Protein AF-A0A0F6QYW2-F1 (afdb_monomer_lite)

Organism: NCBI:txid161896

InterPro domains:
  IPR019660 Putative sensory transduction regulator YbjN [PF10722] (69-142)
  IPR019660 Putative sensory transduction regulator YbjN [PF10722] (167-283)

Secondary structure (DSSP, 8-state):
------TTS--HHHHHHHHHHHHHHHTT---EEEETTEEEEEETTTEEEEEEE-SS-TTEEEEEEEESS-B-GGGHHHHHHHHHHHHHH-SSSEEEEE--SSS-BEEEEEEEEE--TT--HHHHHHHHHHHHHHHHHHHHHHHHHSTTT------------------HHHHHHHGGGGT----EE-TTS-EEEEETTEEEEEEEETTTEEEEEEEEEEEE-GGGHHHHHHHHHHHHHH-SS-EEEEEE-SSSEEEEEEEEEE-TT---HHHHHHHHHHHHHHHHHHHHHHHHHHHSS-SPPP-

Radius of gyration: 20.04 Å; chains: 1; bounding box: 50×50×66 Å

Structure (mmCIF, N/CA/C/O backbone):
data_AF-A0A0F6QYW2-F1
#
_entry.id   AF-A0A0F6QYW2-F1
#
loop_
_atom_site.group_PDB
_atom_site.id
_atom_site.type_symbol
_atom_site.label_atom_id
_atom_site.label_alt_id
_atom_site.label_comp_id
_atom_site.label_asym_id
_atom_site.label_entity_id
_atom_site.label_seq_id
_atom_site.pdbx_PDB_ins_code
_atom_site.Cartn_x
_atom_site.Cartn_y
_atom_site.Cartn_z
_atom_site.occupancy
_atom_site.B_iso_or_equiv
_atom_site.auth_seq_id
_atom_site.auth_comp_id
_atom_site.auth_asym_id
_atom_site.auth_atom_id
_atom_site.pdbx_PDB_model_num
ATOM 1 N N . MET A 1 1 ? -14.284 -23.775 -41.963 1.00 39.09 1 MET A N 1
ATOM 2 C CA . MET A 1 1 ? -13.062 -22.992 -42.217 1.00 39.09 1 MET A CA 1
ATOM 3 C C . MET A 1 1 ? -12.416 -22.779 -40.874 1.00 39.09 1 MET A C 1
ATOM 5 O O . MET A 1 1 ? -13.009 -22.162 -40.004 1.00 39.09 1 MET A O 1
ATOM 9 N N . THR A 1 2 ? -11.322 -23.492 -40.694 1.00 34.28 2 THR A N 1
ATOM 10 C CA . THR A 1 2 ? -10.496 -23.586 -39.500 1.00 34.28 2 THR A CA 1
ATOM 11 C C . THR A 1 2 ? -9.675 -22.318 -39.308 1.00 34.28 2 THR A C 1
ATOM 13 O O . THR A 1 2 ? -9.073 -21.849 -40.266 1.00 34.28 2 THR A O 1
ATOM 16 N N . ASP A 1 3 ? -9.667 -21.861 -38.059 1.00 38.09 3 ASP A N 1
ATOM 17 C CA . ASP A 1 3 ? -8.490 -21.453 -37.290 1.00 38.09 3 ASP A CA 1
ATOM 18 C C . ASP A 1 3 ? -7.659 -20.243 -37.758 1.00 38.09 3 ASP A C 1
ATOM 20 O O . ASP A 1 3 ? -6.999 -20.261 -38.794 1.00 38.09 3 ASP A O 1
ATOM 24 N N . SER A 1 4 ? -7.632 -19.221 -36.901 1.00 34.31 4 SER A N 1
ATOM 25 C CA . SER A 1 4 ? -6.457 -18.369 -36.718 1.00 34.31 4 SER A CA 1
ATOM 26 C C . SER A 1 4 ? -6.424 -17.841 -35.278 1.00 34.31 4 SER A C 1
ATOM 28 O O . SER A 1 4 ? -6.467 -16.633 -35.042 1.00 34.31 4 SER A O 1
ATOM 30 N N . SER A 1 5 ? -6.389 -18.741 -34.292 1.00 46.03 5 SER A N 1
ATOM 31 C CA . SER A 1 5 ? -5.690 -18.413 -33.047 1.00 46.03 5 SER A CA 1
ATOM 32 C C . SER A 1 5 ? -4.196 -18.523 -33.331 1.00 46.03 5 SER A C 1
ATOM 34 O O . SER A 1 5 ? -3.695 -19.620 -33.560 1.00 46.03 5 SER A O 1
ATOM 36 N N . ASP A 1 6 ? -3.507 -17.386 -33.395 1.00 41.38 6 ASP A N 1
ATOM 37 C CA . ASP A 1 6 ? -2.049 -17.340 -33.477 1.00 41.38 6 ASP A CA 1
ATOM 38 C C . ASP A 1 6 ? -1.464 -17.860 -32.148 1.00 41.38 6 ASP A C 1
ATOM 40 O O . ASP A 1 6 ? -1.683 -17.232 -31.109 1.00 41.38 6 ASP A O 1
ATOM 44 N N . PRO A 1 7 ? -0.749 -19.001 -32.135 1.00 36.88 7 PRO A N 1
ATOM 45 C CA . PRO A 1 7 ? -0.182 -19.578 -30.918 1.00 36.88 7 PRO A CA 1
ATOM 46 C C . PRO A 1 7 ? 1.054 -18.815 -30.405 1.00 36.88 7 PRO A C 1
ATOM 48 O O . PRO A 1 7 ? 1.665 -19.248 -29.430 1.00 36.88 7 PRO A O 1
ATOM 51 N N . PHE A 1 8 ? 1.427 -17.697 -31.043 1.00 39.78 8 PHE A N 1
ATOM 52 C CA . PHE A 1 8 ? 2.550 -16.839 -30.658 1.00 39.78 8 PHE A CA 1
ATOM 53 C C . PHE A 1 8 ? 2.157 -15.396 -30.329 1.00 39.78 8 PHE A C 1
ATOM 55 O O . PHE A 1 8 ? 3.044 -14.551 -30.199 1.00 39.78 8 PHE A O 1
ATOM 62 N N . ALA A 1 9 ? 0.867 -15.093 -30.138 1.00 36.28 9 ALA A N 1
ATOM 63 C CA . ALA A 1 9 ? 0.514 -13.854 -29.453 1.00 36.28 9 ALA A CA 1
ATOM 64 C C . ALA A 1 9 ? 1.173 -13.902 -28.059 1.00 36.28 9 ALA A C 1
ATOM 66 O O . ALA A 1 9 ? 0.843 -14.805 -27.285 1.00 36.28 9 ALA A O 1
ATOM 67 N N . PRO A 1 10 ? 2.145 -13.021 -27.740 1.00 36.12 10 PRO A N 1
ATOM 68 C CA . PRO A 1 10 ? 2.788 -13.062 -26.440 1.00 36.12 10 PRO A CA 1
ATOM 69 C C . PRO A 1 10 ? 1.697 -12.884 -25.394 1.00 36.12 10 PRO A C 1
ATOM 71 O O . PRO A 1 10 ? 0.913 -11.933 -25.476 1.00 36.12 10 PRO A O 1
ATOM 74 N N . GLU A 1 11 ? 1.621 -13.813 -24.440 1.00 39.78 11 GLU A N 1
ATOM 75 C CA . GLU A 1 11 ? 0.727 -13.638 -23.307 1.00 39.78 11 GLU A CA 1
ATOM 76 C C . GLU A 1 11 ? 0.979 -12.243 -22.712 1.00 39.78 11 GLU A C 1
ATOM 78 O O . GLU A 1 11 ? 2.145 -11.849 -22.559 1.00 39.78 11 GLU A O 1
ATOM 83 N N . PRO A 1 12 ? -0.074 -11.471 -22.389 1.00 48.03 12 PRO A N 1
ATOM 84 C CA . PRO A 1 12 ? 0.066 -10.102 -21.887 1.00 48.03 12 PRO A CA 1
ATOM 85 C C . PRO A 1 12 ? 0.995 -10.008 -20.660 1.00 48.03 12 PRO A C 1
ATOM 87 O O . PRO A 1 12 ? 1.599 -8.963 -20.417 1.00 48.03 12 PRO A O 1
ATOM 90 N N . SER A 1 13 ? 1.188 -11.126 -19.955 1.00 51.59 13 SER A N 1
ATOM 91 C CA . SER A 1 13 ? 2.101 -11.313 -18.831 1.00 51.59 13 SER A CA 1
ATOM 92 C C . SER A 1 13 ? 3.598 -11.231 -19.189 1.00 51.59 13 SER A C 1
ATOM 94 O O . SER A 1 13 ? 4.381 -10.618 -18.461 1.00 51.59 13 SER A O 1
ATOM 96 N N . SER A 1 14 ? 4.023 -11.784 -20.332 1.00 58.00 14 SER A N 1
ATOM 97 C CA . SER A 1 14 ? 5.439 -11.826 -20.741 1.00 58.00 14 SER A CA 1
ATOM 98 C C . SER A 1 14 ? 5.981 -10.455 -21.161 1.00 58.00 14 SER A C 1
ATOM 100 O O . SER A 1 14 ? 7.195 -10.230 -21.125 1.00 58.00 14 SER A O 1
ATOM 102 N N . ASN A 1 15 ? 5.106 -9.539 -21.580 1.00 81.50 15 ASN A N 1
ATOM 103 C CA . ASN A 1 15 ? 5.513 -8.233 -22.091 1.00 81.50 15 ASN A CA 1
ATOM 104 C C . ASN A 1 15 ? 5.844 -7.254 -20.948 1.00 81.50 15 ASN A C 1
ATOM 106 O O . ASN A 1 15 ? 6.872 -6.584 -20.990 1.00 81.50 15 ASN A O 1
ATOM 110 N N . VAL A 1 16 ? 5.039 -7.228 -19.880 1.00 88.00 16 VAL A N 1
ATOM 111 C CA . VAL A 1 16 ? 5.206 -6.266 -18.772 1.00 88.00 16 VAL A CA 1
ATOM 112 C C . VAL A 1 16 ? 6.559 -6.420 -18.077 1.00 88.00 16 VAL A C 1
ATOM 114 O O . VAL A 1 16 ? 7.299 -5.448 -17.965 1.00 88.00 16 VAL A O 1
ATOM 117 N N . LEU A 1 17 ? 6.934 -7.636 -17.674 1.00 88.06 17 LEU A N 1
ATOM 118 C CA . LEU A 1 17 ? 8.215 -7.865 -16.992 1.00 88.06 17 LEU A CA 1
ATOM 119 C C . LEU A 1 17 ? 9.421 -7.636 -17.909 1.00 88.06 17 LEU A C 1
ATOM 121 O O . LEU A 1 17 ? 10.468 -7.182 -17.455 1.00 88.06 17 LEU A O 1
ATOM 125 N N . THR A 1 18 ? 9.276 -7.900 -19.209 1.00 90.06 18 THR A N 1
ATOM 126 C CA . THR A 1 18 ? 10.313 -7.570 -20.196 1.00 90.06 18 THR A CA 1
ATOM 127 C C . THR A 1 18 ? 10.509 -6.057 -20.284 1.00 90.06 18 THR A C 1
ATOM 129 O O . THR A 1 18 ? 11.640 -5.582 -20.214 1.00 90.06 18 THR A O 1
ATOM 132 N N . ARG A 1 19 ? 9.417 -5.288 -20.349 1.00 91.50 19 ARG A N 1
ATOM 133 C CA . ARG A 1 19 ? 9.452 -3.817 -20.322 1.00 91.50 19 ARG A CA 1
ATOM 134 C C . ARG A 1 19 ? 10.026 -3.281 -19.009 1.00 91.50 19 ARG A C 1
ATOM 136 O O . ARG A 1 19 ? 10.788 -2.324 -19.035 1.00 91.50 19 ARG A O 1
ATOM 143 N N . MET A 1 20 ? 9.747 -3.930 -17.876 1.00 91.06 20 MET A N 1
ATOM 144 C CA . MET A 1 20 ? 10.358 -3.570 -16.591 1.00 91.06 20 MET A CA 1
ATOM 145 C C . MET A 1 20 ? 11.868 -3.789 -16.562 1.00 91.06 20 MET A C 1
ATOM 147 O O . MET A 1 20 ? 12.574 -2.951 -16.016 1.00 91.06 20 MET A O 1
ATOM 151 N N . ARG A 1 21 ? 12.379 -4.876 -17.154 1.00 92.50 21 ARG A N 1
ATOM 152 C CA . ARG A 1 21 ? 13.832 -5.093 -17.279 1.00 92.50 21 ARG A CA 1
ATOM 153 C C . ARG A 1 21 ? 14.480 -3.995 -18.114 1.00 92.50 21 ARG A C 1
ATOM 155 O O . ARG A 1 21 ? 15.478 -3.433 -17.690 1.00 92.50 21 ARG A O 1
ATOM 162 N N . LEU A 1 22 ? 13.856 -3.623 -19.234 1.00 92.12 22 LEU A N 1
ATOM 163 C CA . LEU A 1 22 ? 14.320 -2.505 -20.061 1.00 92.12 22 LEU A CA 1
ATOM 164 C C . LEU A 1 22 ? 14.312 -1.175 -19.291 1.00 92.12 22 LEU A C 1
ATOM 166 O O . LEU A 1 22 ? 15.255 -0.396 -19.410 1.00 92.12 22 LEU A O 1
ATOM 170 N N . ALA A 1 23 ? 13.282 -0.924 -18.477 1.00 91.81 23 ALA A N 1
ATOM 171 C CA . ALA A 1 23 ? 13.233 0.248 -17.607 1.00 91.81 23 ALA A CA 1
ATOM 172 C C . ALA A 1 23 ? 14.331 0.205 -16.528 1.00 91.81 23 ALA A C 1
ATOM 174 O O . ALA A 1 23 ? 14.994 1.212 -16.294 1.00 91.81 23 ALA A O 1
ATOM 175 N N . ALA A 1 24 ? 14.573 -0.955 -15.912 1.00 91.94 24 ALA A N 1
ATOM 176 C CA . ALA A 1 24 ? 15.645 -1.135 -14.937 1.00 91.94 24 ALA A CA 1
ATOM 177 C C . ALA A 1 24 ? 17.026 -0.887 -15.566 1.00 91.94 24 ALA A C 1
ATOM 179 O O . ALA A 1 24 ? 17.811 -0.121 -15.014 1.00 91.94 24 ALA A O 1
ATOM 180 N N . ASP A 1 25 ? 17.287 -1.443 -16.755 1.00 91.75 25 ASP A N 1
ATOM 181 C CA . ASP A 1 25 ? 18.522 -1.217 -17.516 1.00 91.75 25 ASP A CA 1
ATOM 182 C C . ASP A 1 25 ? 18.712 0.273 -17.845 1.00 91.75 25 ASP A C 1
ATOM 184 O O . ASP A 1 25 ? 19.799 0.826 -17.661 1.00 91.75 25 ASP A O 1
ATOM 188 N N . HIS A 1 26 ? 17.645 0.941 -18.298 1.00 89.38 26 HIS A N 1
ATOM 189 C CA . HIS A 1 26 ? 17.655 2.369 -18.616 1.00 89.38 26 HIS A CA 1
ATOM 190 C C . HIS A 1 26 ? 18.021 3.230 -17.398 1.00 89.38 26 HIS A C 1
ATOM 192 O O . HIS A 1 26 ? 18.852 4.133 -17.506 1.00 89.38 26 HIS A O 1
ATOM 198 N N . HIS A 1 27 ? 17.455 2.909 -16.232 1.00 87.88 27 HIS A N 1
ATOM 199 C CA . HIS A 1 27 ? 17.693 3.624 -14.973 1.00 87.88 27 HIS A CA 1
ATOM 200 C C . HIS A 1 27 ? 18.881 3.098 -14.167 1.00 87.88 27 HIS A C 1
ATOM 202 O O . HIS A 1 27 ? 19.141 3.587 -13.072 1.00 87.88 27 HIS A O 1
ATOM 208 N N . ARG A 1 28 ? 19.631 2.129 -14.710 1.00 89.69 28 ARG A N 1
ATOM 209 C CA . ARG A 1 28 ? 20.778 1.484 -14.048 1.00 89.69 28 ARG A CA 1
ATOM 210 C C . ARG A 1 28 ? 20.424 0.886 -12.681 1.00 89.69 28 ARG A C 1
ATOM 212 O O . ARG A 1 28 ? 21.250 0.881 -11.772 1.00 89.69 28 ARG A O 1
ATOM 219 N N . ILE A 1 29 ? 19.202 0.382 -12.546 1.00 90.62 29 ILE A N 1
ATOM 220 C CA . ILE A 1 29 ? 18.755 -0.353 -11.366 1.00 90.62 29 ILE A CA 1
ATOM 221 C C . ILE A 1 29 ? 19.275 -1.782 -11.492 1.00 90.62 29 ILE A C 1
ATOM 223 O O . ILE A 1 29 ? 18.981 -2.472 -12.469 1.00 90.62 29 ILE A O 1
ATOM 227 N N . GLU A 1 30 ? 20.050 -2.232 -10.506 1.00 90.75 30 GLU A N 1
ATOM 228 C CA . GLU A 1 30 ? 20.505 -3.619 -10.457 1.00 90.75 30 GLU A CA 1
ATOM 229 C C . GLU A 1 30 ? 19.317 -4.566 -10.268 1.00 90.75 30 GLU A C 1
ATOM 231 O O . GLU A 1 30 ? 18.428 -4.329 -9.449 1.00 90.75 30 GLU A O 1
ATOM 236 N N . TYR A 1 31 ? 19.313 -5.669 -11.013 1.00 93.44 31 TYR A N 1
ATOM 237 C CA . TYR A 1 31 ? 18.318 -6.718 -10.852 1.00 93.44 31 TYR A CA 1
ATOM 238 C C . TYR A 1 31 ? 18.896 -8.103 -11.125 1.00 93.44 31 TYR A C 1
ATOM 240 O O . TYR A 1 31 ? 19.908 -8.273 -11.806 1.00 93.44 31 TYR A O 1
ATOM 248 N N . ILE A 1 32 ? 18.198 -9.111 -10.613 1.00 93.06 32 ILE A N 1
ATOM 249 C CA . ILE A 1 32 ? 18.453 -10.526 -10.857 1.00 93.06 32 ILE A CA 1
ATOM 250 C C . ILE A 1 32 ? 17.176 -11.128 -11.451 1.00 93.06 32 ILE A C 1
ATOM 252 O O . ILE A 1 32 ? 16.077 -10.898 -10.943 1.00 93.06 32 ILE A O 1
ATOM 256 N N . ASP A 1 33 ? 17.303 -11.907 -12.528 1.00 89.38 33 ASP A N 1
ATOM 257 C CA . ASP A 1 33 ? 16.188 -12.724 -13.014 1.00 89.38 33 ASP A CA 1
ATOM 258 C C . ASP A 1 33 ? 15.972 -13.888 -12.038 1.00 89.38 33 ASP A C 1
ATOM 260 O O . ASP A 1 33 ? 16.812 -14.784 -11.929 1.00 89.38 33 ASP A O 1
ATOM 264 N N . GLY A 1 34 ? 14.863 -13.849 -11.296 1.00 83.00 34 GLY A N 1
ATOM 265 C CA . GLY A 1 34 ? 14.515 -14.875 -10.312 1.00 83.00 34 GLY A CA 1
ATOM 266 C C . GLY A 1 34 ? 13.998 -16.171 -10.943 1.00 83.00 34 GLY A C 1
ATOM 267 O O . GLY A 1 34 ? 13.793 -17.157 -10.234 1.00 83.00 34 GLY A O 1
ATOM 268 N N . GLY A 1 35 ? 13.780 -16.190 -12.264 1.00 80.81 35 GLY A N 1
ATOM 269 C CA . GLY A 1 35 ? 13.022 -17.241 -12.934 1.00 80.81 35 GLY A CA 1
ATOM 270 C C . GLY A 1 35 ? 11.520 -17.143 -12.640 1.00 80.81 35 GLY A C 1
ATOM 271 O O . GLY A 1 35 ? 11.071 -16.313 -11.855 1.00 80.81 35 GLY A O 1
ATOM 272 N N . ASN A 1 36 ? 10.713 -17.978 -13.306 1.00 80.00 36 ASN A N 1
ATOM 273 C CA . ASN A 1 36 ? 9.254 -18.068 -13.107 1.00 80.00 36 ASN A CA 1
ATOM 274 C C . ASN A 1 36 ? 8.482 -16.736 -13.231 1.00 80.00 36 ASN A C 1
ATOM 276 O O . ASN A 1 36 ? 7.442 -16.567 -12.601 1.00 80.00 36 ASN A O 1
ATOM 280 N N . GLY A 1 37 ? 8.970 -15.791 -14.041 1.00 84.50 37 GLY A N 1
ATOM 281 C CA . GLY A 1 37 ? 8.305 -14.495 -14.211 1.00 84.50 37 GLY A CA 1
ATOM 282 C C . GLY A 1 37 ? 8.465 -13.569 -13.002 1.00 84.50 37 GLY A C 1
ATOM 283 O O . GLY A 1 37 ? 7.532 -12.857 -12.645 1.00 84.50 37 GLY A O 1
ATOM 284 N N . GLN A 1 38 ? 9.641 -13.570 -12.373 1.00 90.56 38 GLN A N 1
ATOM 285 C CA . GLN A 1 38 ? 9.973 -12.670 -11.273 1.00 90.56 38 GLN A CA 1
ATOM 286 C C . GLN A 1 38 ? 11.274 -11.907 -11.539 1.00 90.56 38 GLN A C 1
ATOM 288 O O . GLN A 1 38 ? 12.249 -12.451 -12.058 1.00 90.56 38 GLN A O 1
ATOM 293 N N . LEU A 1 39 ? 11.288 -10.641 -11.134 1.00 93.75 39 LEU A N 1
ATOM 294 C CA . LEU A 1 39 ? 12.464 -9.782 -11.093 1.00 93.75 39 LEU A CA 1
ATOM 295 C C . LEU A 1 39 ? 12.829 -9.509 -9.630 1.00 93.75 39 LEU A C 1
ATOM 297 O O . LEU A 1 39 ? 11.969 -9.097 -8.855 1.00 93.75 39 LEU A O 1
ATOM 301 N N . ILE A 1 40 ? 14.080 -9.738 -9.243 1.00 94.31 40 ILE A N 1
ATOM 302 C CA . ILE A 1 40 ? 14.570 -9.470 -7.885 1.00 94.31 40 ILE A CA 1
ATOM 303 C C . ILE A 1 40 ? 15.429 -8.207 -7.925 1.00 94.31 40 ILE A C 1
ATOM 305 O O . ILE A 1 40 ? 16.391 -8.137 -8.683 1.00 94.31 40 ILE A O 1
ATOM 309 N N . LEU A 1 41 ? 15.077 -7.229 -7.098 1.00 94.94 41 LEU A N 1
ATOM 310 C CA . LEU A 1 41 ? 15.694 -5.912 -6.972 1.00 94.94 41 LEU A CA 1
ATOM 311 C C . LEU A 1 41 ? 16.388 -5.868 -5.599 1.00 94.94 41 LEU A C 1
ATOM 313 O O . LEU A 1 41 ? 15.711 -5.748 -4.573 1.00 94.94 41 LEU A O 1
ATOM 317 N N . PRO A 1 42 ? 17.709 -6.092 -5.529 1.00 92.38 42 PRO A N 1
ATOM 318 C CA . PRO A 1 42 ? 18.421 -6.150 -4.261 1.00 92.38 42 PRO A CA 1
ATOM 319 C C . PRO A 1 42 ? 18.554 -4.757 -3.631 1.00 92.38 42 PRO A C 1
ATOM 321 O O . PRO A 1 42 ? 18.982 -3.812 -4.281 1.00 92.38 42 PRO A O 1
ATOM 324 N N . HIS A 1 43 ? 18.285 -4.672 -2.328 1.00 90.94 43 HIS A N 1
ATOM 325 C CA . HIS A 1 43 ? 18.495 -3.482 -1.497 1.00 90.94 43 HIS A CA 1
ATOM 326 C C . HIS A 1 43 ? 19.627 -3.764 -0.505 1.00 90.94 43 HIS A C 1
ATOM 328 O O . HIS A 1 43 ? 19.423 -3.799 0.709 1.00 90.94 43 HIS A O 1
ATOM 334 N N . PHE A 1 44 ? 20.816 -4.120 -1.004 1.00 80.69 44 PHE A N 1
ATOM 335 C CA . PHE A 1 44 ? 21.898 -4.593 -0.137 1.00 80.69 44 PHE A CA 1
ATOM 336 C C . PHE A 1 44 ? 22.400 -3.482 0.804 1.00 80.69 44 PHE A C 1
ATOM 338 O O . PHE A 1 44 ? 22.679 -2.378 0.337 1.00 80.69 44 PHE A O 1
ATOM 345 N N . PRO A 1 45 ? 22.599 -3.775 2.107 1.00 84.44 45 PRO A N 1
ATOM 346 C CA . PRO A 1 45 ? 22.425 -5.056 2.804 1.00 84.44 45 PRO A CA 1
ATOM 347 C C . PRO A 1 45 ? 21.034 -5.261 3.429 1.00 84.44 45 PRO A C 1
ATOM 349 O O . PRO A 1 45 ? 20.788 -6.329 3.987 1.00 84.44 45 PRO A O 1
ATOM 352 N N . ALA A 1 46 ? 20.154 -4.264 3.352 1.00 89.06 46 ALA A N 1
ATOM 353 C CA . ALA A 1 46 ? 18.913 -4.166 4.111 1.00 89.06 46 ALA A CA 1
ATOM 354 C C . ALA A 1 46 ? 17.824 -5.169 3.700 1.00 89.06 46 ALA A C 1
ATOM 356 O O . ALA A 1 46 ? 17.042 -5.597 4.546 1.00 89.06 46 ALA A O 1
ATOM 357 N N . GLY A 1 47 ? 17.759 -5.568 2.428 1.00 92.06 47 GLY A N 1
ATOM 358 C CA . GLY A 1 47 ? 16.664 -6.409 1.949 1.00 92.06 47 GLY A CA 1
ATOM 359 C C . GLY A 1 47 ? 16.674 -6.685 0.452 1.00 92.06 47 GLY A C 1
ATOM 360 O O . GLY A 1 47 ? 17.697 -6.567 -0.226 1.00 92.06 47 GLY A O 1
ATOM 361 N N . GLU A 1 48 ? 15.510 -7.066 -0.059 1.00 94.25 48 GLU A N 1
ATOM 362 C CA . GLU A 1 48 ? 15.229 -7.202 -1.487 1.00 94.25 48 GLU A CA 1
ATOM 363 C C . GLU A 1 48 ? 13.752 -6.920 -1.782 1.00 94.25 48 GLU A C 1
ATOM 365 O O . GLU A 1 48 ? 12.884 -7.177 -0.948 1.00 94.25 48 GLU A O 1
ATOM 370 N N . THR A 1 49 ? 13.472 -6.425 -2.985 1.00 96.62 49 THR A N 1
ATOM 371 C CA . THR A 1 49 ? 12.121 -6.281 -3.526 1.00 96.62 49 THR A CA 1
ATOM 372 C C . THR A 1 49 ? 11.942 -7.237 -4.688 1.00 96.62 49 THR A C 1
ATOM 374 O O . THR A 1 49 ? 12.771 -7.325 -5.588 1.00 96.62 49 THR A O 1
ATOM 377 N N . ARG A 1 50 ? 10.834 -7.966 -4.690 1.00 95.38 50 ARG A N 1
ATOM 378 C CA . ARG A 1 50 ? 10.478 -8.907 -5.747 1.00 95.38 50 ARG A CA 1
ATOM 379 C C . ARG A 1 50 ? 9.335 -8.334 -6.563 1.00 95.38 50 ARG A C 1
ATOM 381 O O . ARG A 1 50 ? 8.249 -8.147 -6.023 1.00 95.38 50 ARG A O 1
ATOM 388 N N . ALA A 1 51 ? 9.567 -8.093 -7.847 1.00 95.19 51 ALA A N 1
ATOM 389 C CA . ALA A 1 51 ? 8.541 -7.662 -8.783 1.00 95.19 51 ALA A CA 1
ATOM 390 C C . ALA A 1 51 ? 8.010 -8.844 -9.603 1.00 95.19 51 ALA A C 1
ATOM 392 O O . ALA A 1 51 ? 8.785 -9.590 -10.205 1.00 95.19 51 ALA A O 1
ATOM 393 N N . PHE A 1 52 ? 6.694 -9.032 -9.616 1.00 93.06 52 PHE A N 1
ATOM 394 C CA . PHE A 1 52 ? 6.026 -10.116 -10.337 1.00 93.06 52 PHE A CA 1
ATOM 395 C C . PHE A 1 52 ? 4.564 -9.759 -10.609 1.00 93.06 52 PHE A C 1
ATOM 397 O O . PHE A 1 52 ? 3.975 -8.921 -9.927 1.00 93.06 52 PHE A O 1
ATOM 404 N N . LEU A 1 53 ? 3.969 -10.400 -11.612 1.00 91.56 53 LEU A N 1
ATOM 405 C CA . LEU A 1 53 ? 2.529 -10.296 -11.826 1.00 91.56 53 LEU A CA 1
ATOM 406 C C . LEU A 1 53 ? 1.799 -11.093 -10.761 1.00 91.56 53 LEU A C 1
ATOM 408 O O . LEU A 1 53 ? 2.175 -12.222 -10.452 1.00 91.56 53 LEU A O 1
ATOM 412 N N . ASP A 1 54 ? 0.755 -10.492 -10.220 1.00 87.62 54 ASP A N 1
ATOM 413 C CA . ASP A 1 54 ? -0.119 -11.119 -9.251 1.00 87.62 54 ASP A CA 1
ATOM 414 C C . ASP A 1 54 ? -0.678 -12.451 -9.805 1.00 87.62 54 ASP A C 1
ATOM 416 O O . ASP A 1 54 ? -1.348 -12.450 -10.844 1.00 87.62 54 ASP A O 1
ATOM 420 N N . PRO A 1 55 ? -0.397 -13.591 -9.139 1.00 84.00 55 PRO A N 1
ATOM 421 C CA . PRO A 1 55 ? -0.831 -14.906 -9.606 1.00 84.00 55 PRO A CA 1
ATOM 422 C C . PRO A 1 55 ? -2.350 -15.095 -9.606 1.00 84.00 55 PRO A C 1
ATOM 424 O O . PRO A 1 55 ? -2.866 -15.894 -10.384 1.00 84.00 55 PRO A O 1
ATOM 427 N N . GLU A 1 56 ? -3.059 -14.396 -8.719 1.00 84.88 56 GLU A N 1
ATOM 428 C CA . GLU A 1 56 ? -4.513 -14.495 -8.576 1.00 84.88 56 GLU A CA 1
ATOM 429 C C . GLU A 1 56 ? -5.226 -13.496 -9.488 1.00 84.88 56 GLU A C 1
ATOM 431 O O . GLU A 1 56 ? -6.344 -13.749 -9.942 1.00 84.88 56 GLU A O 1
ATOM 436 N N . ASN A 1 57 ? -4.569 -12.375 -9.797 1.00 82.75 57 ASN A N 1
ATOM 437 C CA . ASN A 1 57 ? -5.103 -11.359 -10.689 1.00 82.75 57 ASN A CA 1
ATOM 438 C C . ASN A 1 57 ? -4.014 -10.729 -11.579 1.00 82.75 57 ASN A C 1
ATOM 440 O O . ASN A 1 57 ? -3.452 -9.696 -11.219 1.00 82.75 57 ASN A O 1
ATOM 444 N N . PRO A 1 58 ? -3.774 -11.248 -12.797 1.00 81.56 58 PRO A N 1
ATOM 445 C CA . PRO A 1 58 ? -2.663 -10.821 -13.654 1.00 81.56 58 PRO A CA 1
ATOM 446 C C . PRO A 1 58 ? -2.773 -9.376 -14.175 1.00 81.56 58 PRO A C 1
ATOM 448 O O . PRO A 1 58 ? -1.897 -8.923 -14.908 1.00 81.56 58 PRO A O 1
ATOM 451 N N . HIS A 1 59 ? -3.827 -8.640 -13.807 1.00 84.12 59 HIS A N 1
ATOM 452 C CA . HIS A 1 59 ? -3.953 -7.201 -14.034 1.00 84.12 59 HIS A CA 1
ATOM 453 C C . HIS A 1 59 ? -3.246 -6.353 -12.972 1.00 84.12 59 HIS A C 1
ATOM 455 O O . HIS A 1 59 ? -3.336 -5.131 -13.025 1.00 84.12 59 HIS A O 1
ATOM 461 N N . PHE A 1 60 ? -2.540 -6.962 -12.024 1.00 88.19 60 PHE A N 1
ATOM 462 C CA . PHE A 1 60 ? -1.750 -6.245 -11.033 1.00 88.19 60 PHE A CA 1
ATOM 463 C C . PHE A 1 60 ? -0.282 -6.653 -11.098 1.00 88.19 60 PHE A C 1
ATOM 465 O O . PHE A 1 60 ? 0.067 -7.833 -11.118 1.00 88.19 60 PHE A O 1
ATOM 472 N N . LEU A 1 61 ? 0.591 -5.650 -11.097 1.00 91.69 61 LEU A N 1
ATOM 473 C CA . LEU A 1 61 ? 2.014 -5.821 -10.853 1.00 91.69 61 LEU A CA 1
ATOM 474 C C . LEU A 1 61 ? 2.272 -5.617 -9.359 1.00 91.69 61 LEU A C 1
ATOM 476 O O . LEU A 1 61 ? 1.904 -4.585 -8.800 1.00 91.69 61 LEU A O 1
ATOM 480 N N . ARG A 1 62 ? 2.906 -6.594 -8.713 1.00 93.00 62 ARG A N 1
ATOM 481 C CA . ARG A 1 62 ? 3.250 -6.548 -7.291 1.00 93.00 62 ARG A CA 1
ATOM 482 C C . ARG A 1 62 ? 4.743 -6.342 -7.119 1.00 93.00 62 ARG A C 1
ATOM 484 O O . ARG A 1 62 ? 5.534 -7.040 -7.748 1.00 93.00 62 ARG A O 1
ATOM 491 N N . PHE A 1 63 ? 5.102 -5.445 -6.212 1.00 95.44 63 PHE A N 1
ATOM 492 C CA . PHE A 1 63 ? 6.431 -5.320 -5.632 1.00 95.44 63 PHE A CA 1
ATOM 493 C C . PHE A 1 63 ? 6.342 -5.747 -4.172 1.00 95.44 63 PHE A C 1
ATOM 495 O O . PHE A 1 63 ? 5.591 -5.161 -3.394 1.00 95.44 63 PHE A O 1
ATOM 502 N N . TYR A 1 64 ? 7.074 -6.795 -3.816 1.00 95.19 64 TYR A N 1
ATOM 503 C CA . TYR A 1 64 ? 7.076 -7.362 -2.476 1.00 95.19 64 TYR A CA 1
ATOM 504 C C . TYR A 1 64 ? 8.463 -7.236 -1.8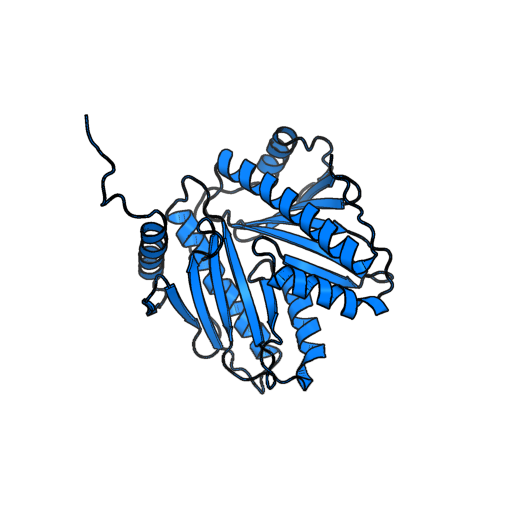56 1.00 95.19 64 TYR A C 1
ATOM 506 O O . TYR A 1 64 ? 9.400 -7.917 -2.276 1.00 95.19 64 TYR A O 1
ATOM 514 N N . THR A 1 65 ? 8.586 -6.337 -0.890 1.00 96.56 65 THR A N 1
ATOM 515 C CA . THR A 1 65 ? 9.818 -5.975 -0.195 1.00 96.56 65 THR A CA 1
ATOM 516 C C . THR A 1 65 ? 9.940 -6.757 1.102 1.00 96.56 65 THR A C 1
ATOM 518 O O . THR A 1 65 ? 9.024 -6.758 1.925 1.00 96.56 65 THR A O 1
ATOM 521 N N . ILE A 1 66 ? 11.090 -7.397 1.297 1.00 93.56 66 ILE A N 1
ATOM 522 C CA . ILE A 1 66 ? 11.410 -8.183 2.490 1.00 93.56 66 ILE A CA 1
ATOM 523 C C . ILE A 1 66 ? 12.747 -7.690 3.046 1.00 93.56 66 ILE A C 1
ATOM 525 O O . ILE A 1 66 ? 13.716 -7.522 2.298 1.00 93.56 66 ILE A O 1
ATOM 529 N N . HIS A 1 67 ? 12.807 -7.468 4.359 1.00 93.69 67 HIS A N 1
ATOM 530 C CA . HIS A 1 67 ? 14.050 -7.124 5.048 1.00 93.69 67 HIS A CA 1
ATOM 531 C C . HIS A 1 67 ? 14.960 -8.347 5.243 1.00 93.69 67 HIS A C 1
ATOM 533 O O . HIS A 1 67 ? 14.531 -9.499 5.199 1.00 93.69 67 HIS A O 1
ATOM 539 N N . ARG A 1 68 ? 16.243 -8.098 5.511 1.00 88.12 68 ARG A N 1
ATOM 540 C CA . ARG A 1 68 ? 17.211 -9.100 5.974 1.00 88.12 68 ARG A CA 1
ATOM 541 C C . ARG A 1 68 ? 17.506 -8.903 7.455 1.00 88.12 68 ARG A C 1
ATOM 543 O O . ARG A 1 68 ? 17.767 -7.789 7.890 1.00 88.12 68 ARG A O 1
ATOM 550 N N . GLY A 1 69 ? 17.515 -10.002 8.199 1.00 86.75 69 GLY A N 1
ATOM 551 C CA . GLY A 1 69 ? 17.648 -10.021 9.657 1.00 86.75 69 GLY A CA 1
ATOM 552 C C . GLY A 1 69 ? 16.420 -10.658 10.303 1.00 86.75 69 GLY A C 1
ATOM 553 O O . GLY A 1 69 ? 15.467 -10.997 9.604 1.00 86.75 69 GLY A O 1
ATOM 554 N N . VAL A 1 70 ? 16.465 -10.851 11.619 1.00 87.31 70 VAL A N 1
ATOM 555 C CA . VAL A 1 70 ? 15.433 -11.580 12.374 1.00 87.31 70 VAL A CA 1
ATOM 556 C C . VAL A 1 70 ? 14.792 -10.635 13.381 1.00 87.31 70 VAL A C 1
ATOM 558 O O . VAL A 1 70 ? 15.505 -9.997 14.154 1.00 87.31 70 VAL A O 1
ATOM 561 N N . LEU A 1 71 ? 13.462 -10.566 13.380 1.00 92.06 71 LEU A N 1
ATOM 562 C CA . LEU A 1 71 ? 12.674 -9.825 14.365 1.00 92.06 71 LEU A CA 1
ATOM 563 C C . LEU A 1 71 ? 11.921 -10.813 15.255 1.00 92.06 71 LEU A C 1
ATOM 565 O O . LEU A 1 71 ? 11.388 -11.818 14.777 1.00 92.06 71 LEU A O 1
ATOM 569 N N . GLY A 1 72 ? 11.900 -10.542 16.558 1.00 89.31 72 GLY A N 1
ATOM 570 C CA . GLY A 1 72 ? 11.316 -11.442 17.546 1.00 89.31 72 GLY A CA 1
ATOM 571 C C . GLY A 1 72 ? 9.919 -11.016 17.984 1.00 89.31 72 GLY A C 1
ATOM 572 O O . GLY A 1 72 ? 9.516 -9.863 17.862 1.00 89.31 72 GLY A O 1
ATOM 573 N N . PHE A 1 73 ? 9.192 -11.936 18.620 1.00 89.19 73 PHE A N 1
ATOM 574 C CA . PHE A 1 73 ? 7.894 -11.628 19.233 1.00 89.19 73 PHE A CA 1
ATOM 575 C C . PHE A 1 73 ? 7.976 -10.587 20.365 1.00 89.19 73 PHE A C 1
ATOM 577 O O . PHE A 1 73 ? 6.973 -9.959 20.698 1.00 89.19 73 PHE A O 1
ATOM 584 N N . SER A 1 74 ? 9.160 -10.376 20.952 1.00 90.00 74 SER A N 1
ATOM 585 C CA . SER A 1 74 ? 9.397 -9.303 21.926 1.00 90.00 74 SER A CA 1
ATOM 586 C C . SER A 1 74 ? 9.239 -7.903 21.331 1.00 90.00 74 SER A C 1
ATOM 588 O O . SER A 1 74 ? 8.940 -6.970 22.071 1.00 90.00 74 SER A O 1
ATOM 590 N N . ASP A 1 75 ? 9.403 -7.766 20.014 1.00 90.88 75 ASP A N 1
ATOM 591 C CA . ASP A 1 75 ? 9.362 -6.485 19.307 1.00 90.88 75 ASP A CA 1
ATOM 592 C C . ASP A 1 75 ? 7.939 -6.103 18.871 1.00 90.88 75 ASP A C 1
ATOM 594 O O . ASP A 1 75 ? 7.718 -4.992 18.392 1.00 90.88 75 ASP A O 1
ATOM 598 N N . LEU A 1 76 ? 6.955 -6.994 19.063 1.00 90.50 76 LEU A N 1
ATOM 599 C CA . LEU A 1 76 ? 5.594 -6.851 18.536 1.00 90.50 76 LEU A CA 1
ATOM 600 C C . LEU A 1 76 ? 4.923 -5.503 18.822 1.00 90.50 76 LEU A C 1
ATOM 602 O O . LEU A 1 76 ? 4.395 -4.926 17.876 1.00 90.50 76 LEU A O 1
ATOM 606 N N . PRO A 1 77 ? 4.929 -4.959 20.054 1.00 90.62 77 PRO A N 1
ATOM 607 C CA . PRO A 1 77 ? 4.303 -3.661 20.294 1.00 90.62 77 PRO A CA 1
ATOM 608 C C . PRO A 1 77 ? 4.930 -2.552 19.437 1.00 90.62 77 PRO A C 1
ATOM 610 O O . PRO A 1 77 ? 4.218 -1.804 18.779 1.00 90.62 77 PRO A O 1
ATOM 613 N N . ALA A 1 78 ? 6.264 -2.510 19.364 1.00 93.25 78 ALA A N 1
ATOM 614 C CA . ALA A 1 78 ? 6.980 -1.514 18.571 1.00 93.25 78 ALA A CA 1
ATOM 615 C C . ALA A 1 78 ? 6.808 -1.730 17.059 1.00 93.25 78 ALA A C 1
ATOM 617 O O . ALA A 1 78 ? 6.837 -0.764 16.298 1.00 93.25 78 ALA A O 1
ATOM 618 N N . LEU A 1 79 ? 6.646 -2.982 16.623 1.00 94.62 79 LEU A N 1
ATOM 619 C CA . LEU A 1 79 ? 6.362 -3.337 15.236 1.00 94.62 79 LEU A CA 1
ATOM 620 C C . LEU A 1 79 ? 4.944 -2.938 14.824 1.00 94.62 79 LEU A C 1
ATOM 622 O O . LEU A 1 79 ? 4.769 -2.428 13.721 1.00 94.62 79 LEU A O 1
ATOM 626 N N . ASN A 1 80 ? 3.953 -3.124 15.700 1.00 93.19 80 ASN A N 1
ATOM 627 C CA . ASN A 1 80 ? 2.578 -2.687 15.459 1.00 93.19 80 ASN A CA 1
ATOM 628 C C . ASN A 1 80 ? 2.529 -1.169 15.259 1.00 93.19 80 ASN A C 1
ATOM 630 O O . ASN A 1 80 ? 1.989 -0.702 14.257 1.00 93.19 80 ASN A O 1
ATOM 634 N N . ASP A 1 81 ? 3.161 -0.422 16.169 1.00 93.12 81 ASP A N 1
ATOM 635 C CA . ASP A 1 81 ? 3.255 1.035 16.076 1.00 93.12 81 ASP A CA 1
ATOM 636 C C . ASP A 1 81 ? 3.976 1.447 14.788 1.00 93.12 81 ASP A C 1
ATOM 638 O O . ASP A 1 81 ? 3.457 2.251 14.023 1.00 93.12 81 ASP A O 1
ATOM 642 N N . PHE A 1 82 ? 5.129 0.835 14.486 1.00 95.56 82 PHE A N 1
ATOM 643 C CA . PHE A 1 82 ? 5.882 1.133 13.267 1.00 95.56 82 PHE A CA 1
ATOM 644 C C . PHE A 1 82 ? 5.061 0.897 11.996 1.00 95.56 82 PHE A C 1
ATOM 646 O O . PHE A 1 82 ? 5.044 1.754 11.118 1.00 95.56 82 PHE A O 1
ATOM 653 N N . VAL A 1 83 ? 4.389 -0.251 11.874 1.00 96.69 83 VAL A N 1
ATOM 654 C CA . VAL A 1 83 ? 3.610 -0.589 10.675 1.00 96.69 83 VAL A CA 1
ATOM 655 C C . VAL A 1 83 ? 2.399 0.322 10.527 1.00 96.69 83 VAL A C 1
ATOM 657 O O . VAL A 1 83 ? 2.115 0.782 9.421 1.00 96.69 83 VAL A O 1
ATOM 660 N N . ASN A 1 84 ? 1.707 0.615 11.626 1.00 95.06 84 ASN A N 1
ATOM 661 C CA . ASN A 1 84 ? 0.580 1.533 11.604 1.00 95.06 84 ASN A CA 1
ATOM 662 C C . ASN A 1 84 ? 1.020 2.956 11.236 1.00 95.06 84 ASN A C 1
ATOM 664 O O . ASN A 1 84 ? 0.432 3.564 10.344 1.00 95.06 84 ASN A O 1
ATOM 668 N N . ASP A 1 85 ? 2.078 3.460 11.872 1.00 94.75 85 ASP A N 1
ATOM 669 C CA . ASP A 1 85 ? 2.632 4.787 11.607 1.00 94.75 85 ASP A CA 1
ATOM 670 C C . ASP A 1 85 ? 3.169 4.889 10.181 1.00 94.75 85 ASP A C 1
ATOM 672 O O . ASP A 1 85 ? 2.980 5.910 9.523 1.00 94.75 85 ASP A O 1
ATOM 676 N N . TRP A 1 86 ? 3.813 3.838 9.671 1.00 96.25 86 TRP A N 1
ATOM 677 C CA . TRP A 1 86 ? 4.255 3.789 8.284 1.00 96.25 86 TRP A CA 1
ATOM 678 C C . TRP A 1 86 ? 3.066 3.912 7.332 1.00 96.25 86 TRP A C 1
ATOM 680 O O . TRP A 1 86 ? 3.051 4.807 6.495 1.00 96.25 86 TRP A O 1
ATOM 690 N N . ASN A 1 87 ? 2.040 3.073 7.497 1.00 95.69 87 ASN A N 1
ATOM 691 C CA . ASN A 1 87 ? 0.844 3.109 6.654 1.00 95.69 87 ASN A CA 1
ATOM 692 C C . ASN A 1 87 ? 0.060 4.425 6.787 1.00 95.69 87 ASN A C 1
ATOM 694 O O . ASN A 1 87 ? -0.615 4.825 5.845 1.00 95.69 87 ASN A O 1
ATOM 698 N N . PHE A 1 88 ? 0.165 5.109 7.929 1.00 93.06 88 PHE A N 1
ATOM 699 C CA . PHE A 1 88 ? -0.405 6.438 8.136 1.00 93.06 88 PHE A CA 1
ATOM 700 C C . PHE A 1 88 ? 0.381 7.545 7.413 1.00 93.06 88 PHE A C 1
ATOM 702 O O . PHE A 1 88 ? -0.223 8.476 6.881 1.00 93.06 88 PHE A O 1
ATOM 709 N N . ASN A 1 89 ? 1.717 7.472 7.418 1.00 91.00 89 ASN A N 1
ATOM 710 C CA . ASN A 1 89 ? 2.599 8.536 6.923 1.00 91.00 89 ASN A CA 1
ATOM 711 C C . ASN A 1 89 ? 3.093 8.324 5.482 1.00 91.00 89 ASN A C 1
ATOM 713 O O . ASN A 1 89 ? 3.654 9.246 4.892 1.00 91.00 89 ASN A O 1
ATOM 717 N N . CYS A 1 90 ? 2.967 7.119 4.929 1.00 91.19 90 CYS A N 1
ATOM 718 C CA . CYS A 1 90 ? 3.551 6.739 3.646 1.00 91.19 90 CYS A CA 1
ATOM 719 C C . CYS A 1 90 ? 2.538 5.973 2.787 1.00 91.19 90 CYS A C 1
ATOM 721 O O . CYS A 1 90 ? 1.953 4.985 3.220 1.00 91.19 90 CYS A O 1
ATOM 723 N N . LEU A 1 91 ? 2.387 6.387 1.524 1.00 88.38 91 LEU A N 1
ATOM 724 C CA . LEU A 1 91 ? 1.452 5.756 0.581 1.00 88.38 91 LEU A CA 1
ATOM 725 C C . LEU A 1 91 ? 1.912 4.379 0.087 1.00 88.38 91 LEU A C 1
ATOM 727 O O . LEU A 1 91 ? 1.098 3.558 -0.329 1.00 88.38 91 LEU A O 1
ATOM 731 N N . SER A 1 92 ? 3.222 4.132 0.063 1.00 90.75 92 SER A N 1
ATOM 732 C CA . SER A 1 92 ? 3.776 2.841 -0.337 1.00 90.75 92 SER A CA 1
ATOM 733 C C . SER A 1 92 ? 5.186 2.629 0.227 1.00 90.75 92 SER A C 1
ATOM 735 O O . SER A 1 92 ? 5.878 3.611 0.497 1.00 90.75 92 SER A O 1
ATOM 737 N N . PRO A 1 93 ? 5.634 1.367 0.358 1.00 95.12 93 PRO A N 1
ATOM 738 C CA . PRO A 1 93 ? 4.795 0.167 0.301 1.00 95.12 93 PRO A CA 1
ATOM 739 C C . PRO A 1 93 ? 3.770 0.115 1.444 1.00 95.12 93 PRO A C 1
ATOM 741 O O . PRO A 1 93 ? 3.981 0.723 2.485 1.00 95.12 93 PRO A O 1
ATOM 744 N N . THR A 1 94 ? 2.683 -0.641 1.282 1.00 96.94 94 THR A N 1
ATOM 745 C CA . THR A 1 94 ? 1.842 -1.057 2.412 1.00 96.94 94 THR A CA 1
ATOM 746 C C . THR A 1 94 ? 2.679 -1.949 3.321 1.00 96.94 94 THR A C 1
ATOM 748 O O . THR A 1 94 ? 3.100 -3.031 2.902 1.00 96.94 94 THR A O 1
ATOM 751 N N . ALA A 1 95 ? 2.932 -1.513 4.549 1.00 97.12 95 ALA A N 1
ATOM 752 C CA . ALA A 1 95 ? 3.592 -2.323 5.557 1.00 97.12 95 ALA A CA 1
ATOM 753 C C . ALA A 1 95 ? 2.600 -3.337 6.141 1.00 97.12 95 ALA A C 1
ATOM 755 O O . ALA A 1 95 ? 1.454 -3.005 6.454 1.00 97.12 95 ALA A O 1
ATOM 756 N N . ILE A 1 96 ? 3.039 -4.586 6.265 1.00 96.19 96 ILE A N 1
ATOM 757 C CA . ILE A 1 96 ? 2.241 -5.711 6.752 1.00 96.19 96 ILE A CA 1
ATOM 758 C C . ILE A 1 96 ? 3.074 -6.480 7.767 1.00 96.19 96 ILE A C 1
ATOM 760 O O . ILE A 1 96 ? 4.220 -6.836 7.480 1.00 96.19 96 ILE A O 1
ATOM 764 N N . LEU A 1 97 ? 2.479 -6.788 8.919 1.00 94.38 97 LEU A N 1
ATOM 765 C CA . LEU A 1 97 ? 3.038 -7.767 9.843 1.00 94.38 97 LEU A CA 1
ATOM 766 C C . LEU A 1 97 ? 2.583 -9.174 9.483 1.00 94.38 97 LEU A C 1
ATOM 768 O O . LEU A 1 97 ? 1.390 -9.456 9.309 1.00 94.38 97 LEU A O 1
ATOM 772 N N . ASP A 1 98 ? 3.567 -10.063 9.388 1.00 90.06 98 ASP A N 1
ATOM 773 C CA . ASP A 1 98 ? 3.380 -11.480 9.160 1.00 90.06 98 ASP A CA 1
ATOM 774 C C . ASP A 1 98 ? 3.833 -12.318 10.354 1.00 90.06 98 ASP A C 1
ATOM 776 O O . ASP A 1 98 ? 4.986 -12.273 10.783 1.00 90.06 98 ASP A O 1
ATOM 780 N N . TYR A 1 99 ? 2.884 -13.107 10.858 1.00 86.56 99 TYR A N 1
ATOM 781 C CA . TYR A 1 99 ? 3.024 -14.008 12.000 1.00 86.56 99 TYR A CA 1
ATOM 782 C C . TYR A 1 99 ? 3.033 -15.483 11.569 1.00 86.56 99 TYR A C 1
ATOM 784 O O . TYR A 1 99 ? 2.780 -16.373 12.377 1.00 86.56 99 TYR A O 1
ATOM 792 N N . SER A 1 100 ? 3.253 -15.761 10.279 1.00 82.75 100 SER A N 1
ATOM 793 C CA . SER A 1 100 ? 3.195 -17.127 9.737 1.00 82.75 100 SER A CA 1
ATOM 794 C C . SER A 1 100 ? 4.316 -18.037 10.255 1.00 82.75 100 SER A C 1
ATOM 796 O O . SER A 1 100 ? 4.184 -19.260 10.190 1.00 82.75 100 SER A O 1
ATOM 798 N N . SER A 1 101 ? 5.413 -17.465 10.761 1.00 83.19 101 SER A N 1
ATOM 799 C CA . SER A 1 101 ? 6.516 -18.219 11.358 1.00 83.19 101 SER A CA 1
ATOM 800 C C . SER A 1 101 ? 6.342 -18.346 12.879 1.00 83.19 101 SER A C 1
ATOM 802 O O . SER A 1 101 ? 5.942 -17.383 13.531 1.00 83.19 101 SER A O 1
ATOM 804 N N . PRO A 1 102 ? 6.635 -19.515 13.479 1.00 80.44 102 PRO A N 1
ATOM 805 C CA . PRO A 1 102 ? 6.494 -19.715 14.922 1.00 80.44 102 PRO A CA 1
ATOM 806 C C . PRO A 1 102 ? 7.585 -19.025 15.753 1.00 80.44 102 PRO A C 1
ATOM 808 O O . PRO A 1 102 ? 7.376 -18.807 16.944 1.00 80.44 102 PRO A O 1
ATOM 811 N N . ASP A 1 103 ? 8.731 -18.703 15.149 1.00 81.88 103 ASP A N 1
ATOM 812 C CA . ASP A 1 103 ? 9.931 -18.250 15.868 1.00 81.88 103 ASP A CA 1
ATOM 813 C C . ASP A 1 103 ? 10.318 -16.795 15.552 1.00 81.88 103 ASP A C 1
ATOM 815 O O . ASP A 1 103 ? 11.139 -16.203 16.254 1.00 81.88 103 ASP A O 1
ATOM 819 N N . GLU A 1 104 ? 9.718 -16.203 14.520 1.00 87.12 104 GLU A N 1
ATOM 820 C CA . GLU A 1 104 ? 10.027 -14.854 14.051 1.00 87.12 104 GLU A CA 1
ATOM 821 C C . GLU A 1 104 ? 8.772 -14.132 13.567 1.00 87.12 104 GLU A C 1
ATOM 823 O O . GLU A 1 104 ? 7.782 -14.741 13.160 1.00 87.12 104 GLU A O 1
ATOM 828 N N . VAL A 1 105 ? 8.851 -12.808 13.588 1.00 90.69 105 VAL A N 1
ATOM 829 C CA . VAL A 1 105 ? 7.865 -11.921 12.978 1.00 90.69 105 VAL A CA 1
ATOM 830 C C . VAL A 1 105 ? 8.508 -11.326 11.735 1.00 90.69 105 VAL A C 1
ATOM 832 O O . VAL A 1 105 ? 9.665 -10.917 11.771 1.00 90.69 105 VAL A O 1
ATOM 835 N N . THR A 1 106 ? 7.785 -11.270 10.622 1.00 91.62 106 THR A N 1
ATOM 836 C CA . THR A 1 106 ? 8.285 -10.619 9.404 1.00 91.62 106 THR A CA 1
ATOM 837 C C . THR A 1 106 ? 7.512 -9.336 9.157 1.00 91.62 106 THR A C 1
ATOM 839 O O . THR A 1 106 ? 6.284 -9.326 9.233 1.00 91.62 106 THR A O 1
ATOM 842 N N . VAL A 1 107 ? 8.223 -8.255 8.835 1.00 94.81 107 VAL A N 1
ATOM 843 C CA . VAL A 1 107 ? 7.596 -7.059 8.267 1.00 94.81 107 VAL A CA 1
ATOM 844 C C . VAL A 1 107 ? 7.809 -7.074 6.764 1.00 94.81 107 VAL A C 1
ATOM 846 O O . VAL A 1 107 ? 8.942 -7.125 6.286 1.00 94.81 107 VAL A O 1
ATOM 849 N N . CYS A 1 108 ? 6.725 -7.002 6.011 1.00 94.25 108 CYS A N 1
ATOM 850 C CA . CYS A 1 108 ? 6.782 -6.973 4.559 1.00 94.25 108 CYS A CA 1
ATOM 851 C C . CYS A 1 108 ? 6.253 -5.639 4.052 1.00 94.25 108 CYS A C 1
ATOM 853 O O . CYS A 1 108 ? 5.261 -5.125 4.564 1.00 94.25 108 CYS A O 1
ATOM 855 N N . GLY A 1 109 ? 6.893 -5.103 3.019 1.00 96.00 109 GLY A N 1
ATOM 856 C CA . GLY A 1 109 ? 6.349 -4.009 2.229 1.00 96.00 109 GLY A CA 1
ATOM 857 C C . GLY A 1 109 ? 5.677 -4.570 0.982 1.00 96.00 109 GLY A C 1
ATOM 858 O O . GLY A 1 109 ? 6.276 -5.371 0.268 1.00 96.00 109 GLY A O 1
ATOM 859 N N . ARG A 1 110 ? 4.448 -4.159 0.680 1.00 95.12 110 ARG A N 1
ATOM 860 C CA . ARG A 1 110 ? 3.783 -4.495 -0.580 1.00 95.12 110 ARG A CA 1
ATOM 861 C C . ARG A 1 110 ? 3.337 -3.240 -1.319 1.00 95.12 110 ARG A C 1
ATOM 863 O O . ARG A 1 110 ? 2.510 -2.493 -0.816 1.00 95.12 110 ARG A O 1
ATOM 870 N N . THR A 1 111 ? 3.809 -3.065 -2.545 1.00 94.31 111 THR A N 1
ATOM 87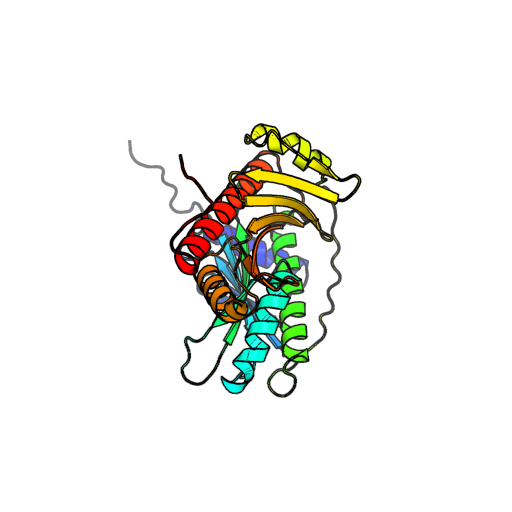1 C CA . THR A 1 111 ? 3.269 -2.075 -3.486 1.00 94.31 111 THR A CA 1
ATOM 872 C C . THR A 1 111 ? 2.547 -2.806 -4.604 1.00 94.31 111 THR A C 1
ATOM 874 O O . THR A 1 111 ? 3.087 -3.746 -5.190 1.00 94.31 111 THR A O 1
ATOM 877 N N . THR A 1 112 ? 1.335 -2.367 -4.921 1.00 91.25 112 THR A N 1
ATOM 878 C CA . THR A 1 112 ? 0.535 -2.940 -6.003 1.00 91.25 112 THR A CA 1
ATOM 879 C C . THR A 1 112 ? 0.252 -1.867 -7.034 1.00 91.25 112 THR A C 1
ATOM 881 O O . THR A 1 112 ? -0.223 -0.785 -6.704 1.00 91.25 112 THR A O 1
ATOM 884 N N . VAL A 1 113 ? 0.527 -2.176 -8.296 1.00 88.88 113 VAL A N 1
ATOM 885 C CA . VAL A 1 113 ? 0.329 -1.264 -9.417 1.00 88.88 113 VAL A CA 1
ATOM 886 C C . VAL A 1 113 ? -0.718 -1.872 -10.350 1.00 88.88 113 VAL A C 1
ATOM 888 O O . VAL A 1 113 ? -0.463 -2.933 -10.933 1.00 88.88 113 VAL A O 1
ATOM 891 N N . PRO A 1 114 ? -1.902 -1.249 -10.500 1.00 84.94 114 PRO A N 1
ATOM 892 C CA . PRO A 1 114 ? -2.894 -1.709 -11.460 1.00 84.94 114 PRO A CA 1
ATOM 893 C C . PRO A 1 114 ? -2.363 -1.538 -12.883 1.00 84.94 114 PRO A C 1
ATOM 895 O O . PRO A 1 114 ? -1.976 -0.447 -13.301 1.00 84.94 114 PRO A O 1
ATOM 898 N N . LEU A 1 115 ? -2.388 -2.618 -13.654 1.00 85.62 115 LEU A N 1
ATOM 899 C CA . LEU A 1 115 ? -2.090 -2.606 -15.077 1.00 85.62 115 LEU A CA 1
ATOM 900 C C . LEU A 1 115 ? -3.326 -2.114 -15.817 1.00 85.62 115 LEU A C 1
ATOM 902 O O . LEU A 1 115 ? -4.244 -2.868 -16.143 1.00 85.62 115 LEU A O 1
ATOM 906 N N . GLN A 1 116 ? -3.357 -0.809 -16.038 1.00 76.12 116 G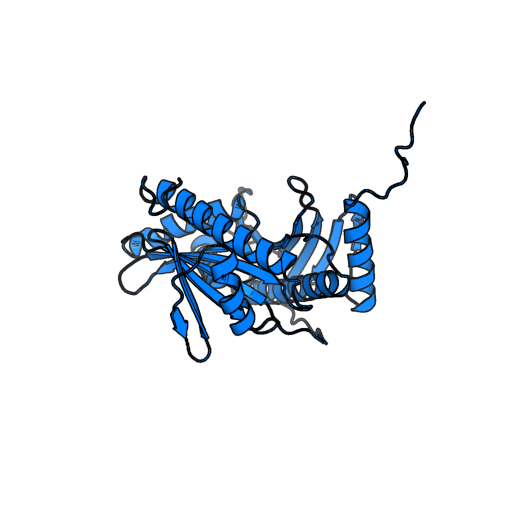LN A N 1
ATOM 907 C CA . GLN A 1 116 ? -4.430 -0.169 -16.778 1.00 76.12 116 GLN A CA 1
ATOM 908 C C . GLN A 1 116 ? -4.300 -0.446 -18.287 1.00 76.12 116 GLN A C 1
ATOM 910 O O . GLN A 1 116 ? -3.204 -0.743 -18.778 1.00 76.12 116 GLN A O 1
ATOM 915 N N . PRO A 1 117 ? -5.401 -0.335 -19.055 1.00 70.00 117 PRO A N 1
ATOM 916 C CA . PRO A 1 117 ? -5.320 -0.300 -20.509 1.00 70.00 117 PRO A CA 1
ATOM 917 C C . PRO A 1 117 ? -4.322 0.773 -20.964 1.00 70.00 117 PRO A C 1
ATOM 919 O O . PRO A 1 117 ? -4.245 1.844 -20.360 1.00 70.00 117 PRO A O 1
ATOM 922 N N . GLU A 1 118 ? -3.569 0.471 -22.024 1.00 73.06 118 GLU A N 1
ATOM 923 C CA . GLU A 1 118 ? -2.630 1.413 -22.660 1.00 73.06 118 GLU A CA 1
ATOM 924 C C . GLU A 1 118 ? -1.468 1.877 -21.759 1.00 73.06 118 GLU A C 1
ATOM 926 O O . GLU A 1 118 ? -0.888 2.934 -21.991 1.00 73.06 118 GLU A O 1
ATOM 931 N N . LEU A 1 119 ? -1.089 1.072 -20.757 1.00 83.50 119 LEU A N 1
ATOM 932 C CA . LEU A 1 119 ? 0.029 1.374 -19.860 1.00 83.50 119 LEU A CA 1
ATOM 933 C C . LEU A 1 119 ? 1.326 1.670 -20.635 1.00 83.50 119 LEU A C 1
ATOM 935 O O . LEU A 1 119 ? 1.890 0.780 -21.291 1.00 83.50 119 LEU A O 1
ATOM 939 N N . SER A 1 120 ? 1.815 2.905 -20.532 1.00 87.00 120 SER A N 1
ATOM 940 C CA . SER A 1 120 ? 2.995 3.380 -21.261 1.00 87.00 120 SER A CA 1
ATOM 941 C C . SER A 1 120 ? 4.310 2.918 -20.619 1.00 87.00 120 SER A C 1
ATOM 943 O O . SER A 1 120 ? 4.348 2.497 -19.461 1.00 87.00 120 SER A O 1
ATOM 945 N N . ASP A 1 121 ? 5.413 2.969 -21.375 1.00 87.62 121 ASP A N 1
ATOM 946 C CA . ASP A 1 121 ? 6.747 2.655 -20.832 1.00 87.62 121 ASP A CA 1
ATOM 947 C C . ASP A 1 121 ? 7.153 3.650 -19.741 1.00 87.62 121 ASP A C 1
ATOM 949 O O . ASP A 1 121 ? 7.757 3.256 -18.747 1.00 87.62 121 ASP A O 1
ATOM 953 N N . ALA A 1 122 ? 6.752 4.916 -19.882 1.00 85.00 122 ALA A N 1
ATOM 954 C CA . ALA A 1 122 ? 6.963 5.940 -18.865 1.00 85.00 122 ALA A CA 1
ATOM 955 C C . ALA A 1 122 ? 6.186 5.634 -17.573 1.00 85.00 122 ALA A C 1
ATOM 957 O O . ALA A 1 122 ? 6.750 5.753 -16.489 1.00 85.00 122 ALA A O 1
ATOM 958 N N . GLN A 1 123 ? 4.938 5.157 -17.670 1.00 86.75 123 GLN A N 1
ATOM 959 C CA . GLN A 1 123 ? 4.145 4.750 -16.503 1.00 86.75 123 GLN A CA 1
ATOM 960 C C . GLN A 1 123 ? 4.759 3.531 -15.794 1.00 86.75 123 GLN A C 1
ATOM 962 O O . GLN A 1 123 ? 4.890 3.534 -14.572 1.00 86.75 123 GLN A O 1
ATOM 967 N N . LEU A 1 124 ? 5.201 2.509 -16.540 1.00 89.25 124 LEU A N 1
ATOM 968 C CA . LEU A 1 124 ? 5.912 1.360 -15.957 1.00 89.25 124 LEU A CA 1
ATOM 969 C C . LEU A 1 124 ? 7.242 1.758 -15.316 1.00 89.25 124 LEU A C 1
ATOM 971 O O . LEU A 1 124 ? 7.589 1.266 -14.245 1.00 89.25 124 LEU A O 1
ATOM 975 N N . SER A 1 125 ? 7.979 2.650 -15.970 1.00 89.69 125 SER A N 1
ATOM 976 C CA . SER A 1 125 ? 9.235 3.178 -15.461 1.00 89.69 125 SER A CA 1
ATOM 977 C C . SER A 1 125 ? 9.035 3.973 -14.171 1.00 89.69 125 SER A C 1
ATOM 979 O O . SER A 1 125 ? 9.789 3.777 -13.221 1.00 89.69 125 SER A O 1
ATOM 981 N N . GLY A 1 126 ? 8.026 4.847 -14.122 1.00 87.50 126 GLY A N 1
ATOM 982 C CA . GLY A 1 126 ? 7.667 5.598 -12.920 1.00 87.50 126 GLY A CA 1
ATOM 983 C C . GLY A 1 126 ? 7.251 4.666 -11.784 1.00 87.50 126 GLY A C 1
ATOM 984 O O . GLY A 1 126 ? 7.746 4.797 -10.671 1.00 87.50 126 GLY A O 1
ATOM 985 N N . ALA A 1 127 ? 6.431 3.655 -12.081 1.00 89.50 127 ALA A N 1
ATOM 986 C CA . ALA A 1 127 ? 6.033 2.640 -11.111 1.00 89.50 127 ALA A CA 1
ATOM 987 C C . ALA A 1 127 ? 7.227 1.860 -10.535 1.00 89.50 127 ALA A C 1
ATOM 989 O O . ALA A 1 127 ? 7.285 1.651 -9.322 1.00 89.50 127 ALA A O 1
ATOM 990 N N . LEU A 1 128 ? 8.183 1.453 -11.377 1.00 92.25 128 LEU A N 1
ATOM 991 C CA . LEU A 1 128 ? 9.408 0.775 -10.948 1.00 92.25 128 LEU A CA 1
ATOM 992 C C . LEU A 1 128 ? 10.255 1.671 -10.039 1.00 92.25 128 LEU A C 1
ATOM 994 O O . LEU A 1 128 ? 10.610 1.245 -8.942 1.00 92.25 128 LEU A O 1
ATOM 998 N N . LEU A 1 129 ? 10.550 2.897 -10.483 1.00 89.62 129 LEU A N 1
ATOM 999 C CA . LEU A 1 129 ? 11.369 3.847 -9.729 1.00 89.62 129 LEU A CA 1
ATOM 1000 C C . LEU A 1 129 ? 10.750 4.143 -8.366 1.00 89.62 129 LEU A C 1
ATOM 1002 O O . LEU A 1 129 ? 11.392 3.901 -7.349 1.00 89.62 129 LEU A O 1
ATOM 1006 N N . SER A 1 130 ? 9.482 4.566 -8.334 1.00 88.56 130 SER A N 1
ATOM 1007 C CA . SER A 1 130 ? 8.781 4.856 -7.081 1.00 88.56 130 SER A CA 1
ATOM 1008 C C . SER A 1 130 ? 8.754 3.641 -6.152 1.00 88.56 130 SER A C 1
ATOM 1010 O O . SER A 1 130 ? 8.984 3.787 -4.958 1.00 88.56 130 SER A O 1
ATOM 1012 N N . SER A 1 131 ? 8.526 2.431 -6.677 1.00 92.38 131 SER A N 1
ATOM 1013 C CA . SER A 1 131 ? 8.457 1.225 -5.841 1.00 92.38 131 SER A CA 1
ATOM 1014 C C . SER A 1 131 ? 9.804 0.860 -5.217 1.00 92.38 131 SER A C 1
ATOM 1016 O O . SER A 1 131 ? 9.845 0.532 -4.036 1.00 92.38 131 SER A O 1
ATOM 1018 N N . VAL A 1 132 ? 10.900 0.931 -5.980 1.00 91.94 132 VAL A N 1
ATOM 1019 C CA . VAL A 1 132 ? 12.257 0.643 -5.477 1.00 91.94 132 VAL A CA 1
ATOM 1020 C C . VAL A 1 132 ? 12.684 1.697 -4.462 1.00 91.94 132 VAL A C 1
ATOM 1022 O O . VAL A 1 132 ? 13.113 1.361 -3.363 1.00 91.94 132 VAL A O 1
ATOM 1025 N N . THR A 1 133 ? 12.493 2.968 -4.798 1.00 89.81 133 THR A N 1
ATOM 1026 C CA . THR A 1 133 ? 12.806 4.099 -3.928 1.00 89.81 133 THR A CA 1
ATOM 1027 C C . THR A 1 133 ? 12.066 4.028 -2.595 1.00 89.81 133 THR A C 1
ATOM 1029 O O . THR A 1 133 ? 12.682 4.152 -1.536 1.00 89.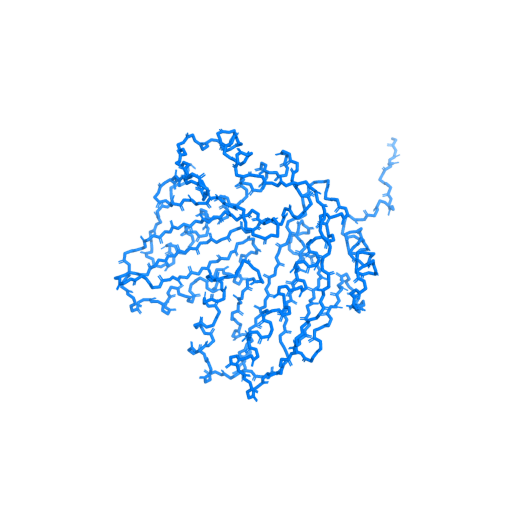81 133 THR A O 1
ATOM 1032 N N . ASN A 1 134 ? 10.756 3.792 -2.633 1.00 92.31 134 ASN A N 1
ATOM 1033 C CA . ASN A 1 134 ? 9.949 3.728 -1.421 1.00 92.31 134 ASN A CA 1
ATOM 1034 C C . ASN A 1 134 ? 10.286 2.480 -0.595 1.00 92.31 134 ASN A C 1
ATOM 1036 O O . ASN A 1 134 ? 10.282 2.542 0.633 1.00 92.31 134 ASN A O 1
ATOM 1040 N N . ALA A 1 135 ? 10.637 1.365 -1.248 1.00 94.44 135 ALA A N 1
ATOM 1041 C CA . ALA A 1 135 ? 11.136 0.168 -0.579 1.00 94.44 135 ALA A CA 1
ATOM 1042 C C . ALA A 1 135 ? 12.470 0.412 0.147 1.00 94.44 135 ALA A C 1
ATOM 1044 O O . ALA A 1 135 ? 12.627 -0.044 1.278 1.00 94.44 135 ALA A O 1
ATOM 1045 N N . ASP A 1 136 ? 13.404 1.162 -0.448 1.00 92.00 136 ASP A N 1
ATOM 1046 C CA . ASP A 1 136 ? 14.646 1.546 0.232 1.00 92.00 136 ASP A CA 1
ATOM 1047 C C . ASP A 1 136 ? 14.364 2.382 1.483 1.00 92.00 136 ASP A C 1
ATOM 1049 O O . ASP A 1 136 ? 14.883 2.080 2.557 1.00 92.00 136 ASP A O 1
ATOM 1053 N N . THR A 1 137 ? 13.514 3.410 1.370 1.00 92.94 137 THR A N 1
ATOM 1054 C CA . THR A 1 137 ? 13.139 4.248 2.520 1.00 92.94 137 THR A CA 1
ATOM 1055 C C . THR A 1 137 ? 12.439 3.428 3.601 1.00 92.94 137 THR A C 1
ATOM 1057 O O . THR A 1 137 ? 12.750 3.584 4.780 1.00 92.94 137 THR A O 1
ATOM 1060 N N . PHE A 1 138 ? 11.545 2.516 3.218 1.00 95.81 138 PHE A N 1
ATOM 1061 C CA . PHE A 1 138 ? 10.886 1.593 4.139 1.00 95.81 138 PHE A CA 1
ATOM 1062 C C . PHE A 1 138 ? 11.890 0.739 4.916 1.00 95.81 138 PHE A C 1
ATOM 1064 O O . PHE A 1 138 ? 11.857 0.704 6.148 1.00 95.81 138 PHE A O 1
ATOM 1071 N N . LEU A 1 139 ? 12.816 0.090 4.208 1.00 94.94 139 LEU A N 1
ATOM 1072 C CA . LEU A 1 139 ? 13.852 -0.744 4.813 1.00 94.94 139 LEU A CA 1
ATOM 1073 C C . LEU A 1 139 ? 14.801 0.073 5.700 1.00 94.94 139 LEU A C 1
ATOM 1075 O O . LEU A 1 139 ? 15.191 -0.394 6.770 1.00 94.94 139 LEU A O 1
ATOM 1079 N N . GLU A 1 140 ? 15.148 1.295 5.293 1.00 92.75 140 GLU A N 1
ATOM 1080 C CA . GLU A 1 140 ? 15.972 2.212 6.081 1.00 92.75 140 GLU A CA 1
ATOM 1081 C C . GLU A 1 140 ? 15.275 2.608 7.387 1.00 92.75 140 GLU A C 1
ATOM 1083 O O . GLU A 1 140 ? 15.872 2.478 8.454 1.00 92.75 140 GLU A O 1
ATOM 1088 N N . GLN A 1 141 ? 14.012 3.043 7.334 1.00 94.50 141 GLN A N 1
ATOM 1089 C CA . GLN A 1 141 ? 13.264 3.430 8.535 1.00 94.50 141 GLN A CA 1
ATOM 1090 C C . GLN A 1 141 ? 13.034 2.242 9.472 1.00 94.50 141 GLN A C 1
ATOM 1092 O O . GLN A 1 141 ? 13.181 2.383 10.689 1.00 94.50 141 GLN A O 1
ATOM 1097 N N . LEU A 1 142 ? 12.751 1.059 8.920 1.00 94.38 142 LEU A N 1
ATOM 1098 C CA . LEU A 1 142 ? 12.637 -0.165 9.706 1.00 94.38 142 LEU A CA 1
ATOM 1099 C C . LEU A 1 142 ? 13.969 -0.486 10.405 1.00 94.38 142 LEU A C 1
ATOM 1101 O O . LEU A 1 142 ? 13.997 -0.726 11.611 1.00 94.38 142 LEU A O 1
ATOM 1105 N N . ALA A 1 143 ? 15.092 -0.421 9.689 1.00 92.62 143 ALA A N 1
ATOM 1106 C CA . ALA A 1 143 ? 16.404 -0.686 10.270 1.00 92.62 143 ALA A CA 1
ATOM 1107 C C . ALA A 1 143 ? 16.849 0.376 11.290 1.00 92.62 143 ALA A C 1
ATOM 1109 O O . ALA A 1 143 ? 17.496 0.040 12.279 1.00 92.62 143 ALA A O 1
ATOM 1110 N N . LEU A 1 144 ? 16.470 1.643 11.104 1.00 92.19 144 LEU A N 1
ATOM 1111 C CA . LEU A 1 144 ? 16.696 2.702 12.093 1.00 92.19 144 LEU A CA 1
ATOM 1112 C C . LEU A 1 144 ? 15.911 2.459 13.386 1.00 92.19 144 LEU A C 1
ATOM 1114 O O . LEU A 1 144 ? 16.407 2.773 14.470 1.00 92.19 144 LEU A O 1
ATOM 1118 N N . LYS A 1 145 ? 14.703 1.896 13.284 1.00 94.00 145 LYS A N 1
ATOM 1119 C CA . LYS A 1 145 ? 13.878 1.534 14.442 1.00 94.00 145 LYS A CA 1
ATOM 1120 C C . LYS A 1 145 ? 14.407 0.288 15.162 1.00 94.00 145 LYS A C 1
ATOM 1122 O O . LYS A 1 145 ? 14.325 0.235 16.388 1.00 94.00 145 LYS A O 1
ATOM 1127 N N . PHE A 1 146 ? 14.985 -0.664 14.425 1.00 93.31 146 PHE A N 1
ATOM 1128 C CA . PHE A 1 146 ? 15.498 -1.938 14.948 1.00 93.31 146 PHE A CA 1
ATOM 1129 C C . PHE A 1 146 ? 16.984 -2.178 14.587 1.00 93.31 146 PHE A C 1
ATOM 1131 O O . PHE A 1 146 ? 17.317 -3.137 13.888 1.00 93.31 146 PHE A O 1
ATOM 1138 N N . PRO A 1 147 ? 17.916 -1.334 15.069 1.00 89.25 147 PRO A N 1
ATOM 1139 C CA . PRO A 1 147 ? 19.315 -1.351 14.625 1.00 89.25 147 PRO A CA 1
ATOM 1140 C C . PRO A 1 147 ? 20.140 -2.524 15.174 1.00 89.25 147 PRO A C 1
ATOM 1142 O O . PRO A 1 147 ? 21.226 -2.801 14.671 1.00 89.25 147 PRO A O 1
ATOM 1145 N N . GLU A 1 148 ? 19.665 -3.201 16.225 1.00 86.75 148 GLU A N 1
ATOM 1146 C CA . GLU A 1 148 ? 20.339 -4.384 16.782 1.00 86.75 148 GLU A CA 1
ATOM 1147 C C . GLU A 1 148 ? 20.106 -5.643 15.933 1.00 86.75 148 GLU A C 1
ATOM 1149 O O . GLU A 1 148 ? 20.899 -6.584 15.992 1.00 86.75 148 GLU A O 1
ATOM 1154 N N . THR A 1 149 ? 19.038 -5.658 15.132 1.00 86.38 149 THR A N 1
ATOM 1155 C CA . THR A 1 149 ? 18.600 -6.815 14.339 1.00 86.38 149 THR A CA 1
ATOM 1156 C C . THR A 1 149 ? 18.737 -6.593 12.838 1.00 86.38 149 THR A C 1
ATOM 1158 O O . THR A 1 149 ? 18.955 -7.553 12.094 1.00 86.38 149 THR A O 1
ATOM 1161 N N . LEU A 1 150 ? 18.639 -5.341 12.387 1.00 87.50 150 LEU A N 1
ATOM 1162 C CA . LEU A 1 150 ? 18.622 -4.960 10.980 1.00 87.50 150 LEU A CA 1
ATOM 1163 C C . LEU A 1 150 ? 19.759 -3.989 10.648 1.00 87.50 150 LEU A C 1
ATOM 1165 O O . LEU A 1 150 ? 20.254 -3.246 11.491 1.00 87.50 150 LEU A O 1
ATOM 1169 N N . THR A 1 151 ? 20.176 -3.983 9.383 1.00 82.31 151 THR A N 1
ATOM 1170 C CA . THR A 1 151 ? 21.221 -3.079 8.881 1.00 82.31 151 THR A CA 1
ATOM 1171 C C . THR A 1 151 ? 20.644 -2.135 7.837 1.00 82.31 151 THR A C 1
ATOM 1173 O O . THR A 1 151 ? 20.049 -2.584 6.862 1.00 82.31 151 THR A O 1
ATOM 1176 N N . ALA A 1 152 ? 20.864 -0.833 8.016 1.00 71.81 152 ALA A N 1
ATOM 1177 C CA . ALA A 1 152 ? 20.463 0.193 7.057 1.00 71.81 152 ALA A CA 1
ATOM 1178 C C . ALA A 1 152 ? 21.578 0.493 6.042 1.00 71.81 152 ALA A C 1
ATOM 1180 O O . ALA A 1 152 ? 22.769 0.335 6.322 1.00 71.81 152 ALA A O 1
ATOM 1181 N N . THR A 1 153 ? 21.207 1.001 4.870 1.00 64.69 153 THR A N 1
ATOM 1182 C CA . THR A 1 153 ? 22.105 1.751 3.980 1.00 64.69 153 THR A CA 1
ATOM 1183 C C . THR A 1 153 ? 21.295 2.826 3.276 1.00 64.69 153 THR A C 1
ATOM 1185 O O . THR A 1 153 ? 20.127 2.618 2.970 1.00 64.69 153 THR A O 1
ATOM 1188 N N . LYS A 1 154 ? 21.917 3.985 3.050 1.00 53.12 154 LYS A N 1
ATOM 1189 C CA . LYS A 1 154 ? 21.262 5.111 2.396 1.00 53.12 154 LYS A CA 1
ATOM 1190 C C . LYS A 1 154 ? 21.244 4.893 0.876 1.00 53.12 154 LYS A C 1
ATOM 1192 O O . LYS A 1 154 ? 22.331 4.760 0.302 1.00 53.12 154 LYS A O 1
ATOM 1197 N N . PRO A 1 155 ? 20.077 4.890 0.216 1.00 53.66 155 PRO A N 1
ATOM 1198 C CA . PRO A 1 155 ? 20.018 4.828 -1.238 1.00 53.66 155 PRO A CA 1
ATOM 1199 C C . PRO A 1 155 ? 20.534 6.137 -1.864 1.00 53.66 155 PRO A C 1
ATOM 1201 O O . PRO A 1 155 ? 20.418 7.214 -1.275 1.00 53.66 155 PRO A O 1
ATOM 1204 N N . ASN A 1 156 ? 21.102 6.052 -3.069 1.00 44.06 156 ASN A N 1
ATOM 1205 C CA . ASN A 1 156 ? 21.440 7.217 -3.888 1.00 44.06 156 ASN A CA 1
ATOM 1206 C C . ASN A 1 156 ? 20.879 7.015 -5.298 1.00 44.06 156 ASN A C 1
ATOM 1208 O O . ASN A 1 156 ? 21.539 6.421 -6.150 1.00 44.06 156 ASN A O 1
ATOM 1212 N N . TRP A 1 157 ? 19.653 7.479 -5.516 1.00 48.12 157 TRP A N 1
ATOM 1213 C CA . TRP A 1 157 ? 19.010 7.522 -6.825 1.00 48.12 157 TRP A CA 1
ATOM 1214 C C . TRP A 1 157 ? 18.837 8.985 -7.248 1.00 48.12 157 TRP A C 1
ATOM 1216 O O . TRP A 1 157 ? 18.368 9.806 -6.466 1.00 48.12 157 TRP A O 1
ATOM 1226 N N . ASP A 1 158 ? 19.221 9.305 -8.484 1.00 40.38 158 ASP A N 1
ATOM 1227 C CA . ASP A 1 158 ? 18.802 10.536 -9.160 1.00 40.38 158 ASP A CA 1
ATOM 1228 C C . ASP A 1 158 ? 17.551 10.184 -9.974 1.00 40.38 158 ASP A C 1
ATOM 1230 O O . ASP A 1 158 ? 17.633 9.429 -10.945 1.00 40.38 158 ASP A O 1
ATOM 1234 N N . ILE A 1 159 ? 16.386 10.681 -9.553 1.00 46.88 159 ILE A N 1
ATOM 1235 C CA . ILE A 1 159 ? 15.131 10.535 -10.299 1.00 46.88 159 ILE A CA 1
ATOM 1236 C C . ILE A 1 159 ? 14.938 11.792 -11.141 1.00 46.88 159 ILE A C 1
ATOM 1238 O O . ILE A 1 159 ? 14.687 12.870 -10.605 1.00 46.88 159 ILE A O 1
ATOM 1242 N N . ASP A 1 160 ? 15.021 11.637 -12.459 1.00 37.34 160 ASP A N 1
ATOM 1243 C CA . ASP A 1 160 ? 14.596 12.658 -13.412 1.00 37.34 160 ASP A CA 1
ATOM 1244 C C . ASP A 1 160 ? 13.173 12.311 -13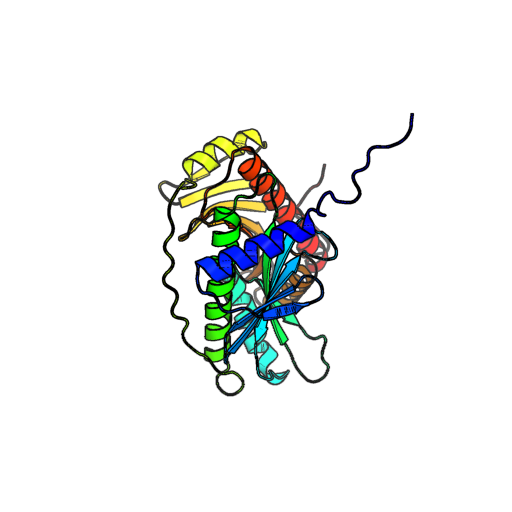.874 1.00 37.34 160 ASP A C 1
ATOM 1246 O O . ASP A 1 160 ? 12.930 11.223 -14.404 1.00 37.34 160 ASP A O 1
ATOM 1250 N N . THR A 1 161 ? 12.207 13.191 -13.606 1.00 42.28 161 THR A N 1
ATOM 1251 C CA . THR A 1 161 ? 10.791 12.990 -13.961 1.00 42.28 161 THR A CA 1
ATOM 1252 C C . THR A 1 161 ? 10.313 14.136 -14.841 1.00 42.28 161 THR A C 1
ATOM 1254 O O . THR A 1 161 ? 10.416 15.302 -14.463 1.00 42.28 161 THR A O 1
ATOM 1257 N N . HIS A 1 162 ? 9.771 13.812 -16.018 1.00 36.06 162 HIS A N 1
ATOM 1258 C CA . HIS A 1 162 ? 9.112 14.777 -16.900 1.00 36.06 162 HIS A CA 1
ATOM 1259 C C . HIS A 1 162 ? 7.744 14.273 -17.393 1.00 36.06 162 HIS A C 1
ATOM 1261 O O . HIS A 1 162 ? 7.680 13.212 -18.009 1.00 36.06 162 HIS A O 1
ATOM 1267 N N . GLU A 1 163 ? 6.738 15.128 -17.118 1.00 51.28 163 GLU A N 1
ATOM 1268 C CA . GLU A 1 163 ? 5.484 15.496 -17.829 1.00 51.28 163 GLU A CA 1
ATOM 1269 C C . GLU A 1 163 ? 4.464 14.369 -18.145 1.00 51.28 163 GLU A C 1
ATOM 1271 O O . GLU A 1 163 ? 4.829 13.313 -18.641 1.00 51.28 163 GLU A O 1
ATOM 1276 N N . GLU A 1 164 ? 3.147 14.456 -17.890 1.00 52.53 164 GLU A N 1
ATOM 1277 C CA . GLU A 1 164 ? 2.142 15.540 -17.845 1.00 52.53 164 GLU A CA 1
ATOM 1278 C C . GLU A 1 164 ? 1.442 15.584 -16.459 1.00 52.53 164 GLU A C 1
ATOM 1280 O O . GLU A 1 164 ? 1.076 14.544 -15.908 1.00 52.53 164 GLU A O 1
ATOM 1285 N N . GLU A 1 165 ? 1.273 16.769 -15.862 1.00 68.06 165 GLU A N 1
ATOM 1286 C CA . GLU A 1 165 ? 0.851 16.911 -14.458 1.00 68.06 165 GLU A CA 1
ATOM 1287 C C . GLU A 1 165 ? -0.646 16.608 -14.259 1.00 68.06 165 GLU A C 1
ATOM 1289 O O . GLU A 1 165 ? -1.522 17.209 -14.884 1.00 68.06 165 GLU A O 1
ATOM 1294 N N . LEU A 1 166 ? -0.961 15.671 -13.360 1.00 80.44 166 LEU A N 1
ATOM 1295 C CA . LEU A 1 166 ? -2.327 15.495 -12.874 1.00 80.44 166 LEU A CA 1
ATOM 1296 C C . LEU A 1 166 ? -2.631 16.612 -11.872 1.00 80.44 166 LEU A C 1
ATOM 1298 O O . LEU A 1 166 ? -2.032 16.642 -10.800 1.00 80.44 166 LEU A O 1
ATOM 1302 N N . THR A 1 167 ? -3.581 17.490 -12.196 1.00 84.38 167 THR A N 1
ATOM 1303 C CA . THR A 1 167 ? -3.939 18.616 -11.323 1.00 84.38 167 THR A CA 1
ATOM 1304 C C . THR A 1 167 ? -5.216 18.348 -10.511 1.00 84.38 167 THR A C 1
ATOM 1306 O O . THR A 1 167 ? -6.084 17.580 -10.955 1.00 84.38 167 THR A O 1
ATOM 1309 N N . PRO A 1 168 ? -5.383 18.987 -9.336 1.00 84.69 168 PRO A N 1
ATOM 1310 C CA . PRO A 1 168 ? -6.625 18.933 -8.564 1.00 84.69 168 PRO A CA 1
ATOM 1311 C C . PRO A 1 168 ? -7.862 19.367 -9.365 1.00 84.69 168 PRO A C 1
ATOM 1313 O O . PRO A 1 168 ? -8.909 18.729 -9.273 1.00 84.69 168 PRO A O 1
ATOM 1316 N N . GLU A 1 169 ? -7.752 20.392 -10.212 1.00 86.00 169 GLU A N 1
ATOM 1317 C CA . GLU A 1 169 ? -8.868 20.898 -11.024 1.00 86.00 169 GLU A CA 1
ATOM 1318 C C . GLU A 1 169 ? -9.400 19.814 -11.960 1.00 86.00 169 GLU A C 1
ATOM 1320 O O . GLU A 1 169 ? -10.611 19.600 -12.046 1.00 86.00 169 GLU A O 1
ATOM 1325 N N . ARG A 1 170 ? -8.495 19.059 -12.595 1.00 86.06 170 ARG A N 1
ATOM 1326 C CA . ARG A 1 170 ? -8.870 17.954 -13.480 1.00 86.06 170 ARG A CA 1
ATOM 1327 C C . ARG A 1 170 ? -9.620 16.854 -12.730 1.00 86.06 170 ARG A C 1
ATOM 1329 O O . ARG A 1 170 ? -10.568 16.288 -13.269 1.00 86.06 170 ARG A O 1
ATOM 1336 N N . ILE A 1 171 ? -9.228 16.549 -11.492 1.00 87.88 171 ILE A N 1
ATOM 1337 C CA . ILE A 1 171 ? -9.934 15.567 -10.653 1.00 87.88 171 ILE A CA 1
ATOM 1338 C C . ILE A 1 171 ? -11.337 16.087 -10.311 1.00 87.88 171 ILE A C 1
ATOM 1340 O O . ILE A 1 171 ? -12.318 15.356 -10.470 1.00 87.88 171 ILE A O 1
ATOM 1344 N N . ALA A 1 172 ? -11.445 17.351 -9.893 1.00 86.81 172 ALA A N 1
ATOM 1345 C CA . ALA A 1 172 ? -12.710 17.982 -9.522 1.00 86.81 172 ALA A CA 1
ATOM 1346 C C . ALA A 1 172 ? -13.713 18.024 -10.685 1.00 86.81 172 ALA A C 1
ATOM 1348 O O . ALA A 1 172 ? -14.890 17.725 -10.486 1.00 86.81 172 ALA A O 1
ATOM 1349 N N . GLU A 1 173 ? -13.256 18.328 -11.902 1.00 86.69 173 GLU A N 1
ATOM 1350 C CA . GLU A 1 173 ? -14.087 18.294 -13.113 1.00 86.69 173 GLU A CA 1
ATOM 1351 C C . GLU A 1 173 ? -14.576 16.878 -13.455 1.00 86.69 173 GLU A C 1
ATOM 1353 O O . GLU A 1 173 ? -15.662 16.705 -14.016 1.00 86.69 173 GLU A O 1
ATOM 1358 N N . PHE A 1 174 ? -13.799 15.850 -13.104 1.00 86.25 174 PHE A N 1
ATOM 1359 C CA . PHE A 1 174 ? -14.092 14.468 -13.476 1.00 86.25 174 PHE A CA 1
ATOM 1360 C C . PHE A 1 174 ? -15.052 13.756 -12.510 1.00 86.25 174 PHE A C 1
ATOM 1362 O O . PHE A 1 174 ? -15.836 12.907 -12.951 1.00 86.25 174 PHE A O 1
ATOM 1369 N N . LEU A 1 175 ? -15.021 14.099 -11.216 1.00 88.00 175 LEU A N 1
ATOM 1370 C CA . LEU A 1 175 ? -15.832 13.487 -10.148 1.00 88.00 175 LEU A CA 1
ATOM 1371 C C . LEU A 1 175 ? -17.358 13.490 -10.419 1.00 88.00 175 LEU A C 1
ATOM 1373 O O . LEU A 1 175 ? -17.991 12.443 -10.232 1.00 88.00 175 LEU A O 1
ATOM 1377 N N . PRO A 1 176 ? -17.972 14.564 -10.960 1.00 87.12 176 PRO A N 1
ATOM 1378 C CA . PRO A 1 176 ? -19.384 14.542 -11.346 1.00 87.12 176 PRO A CA 1
ATOM 1379 C C . PRO A 1 176 ? -19.704 13.477 -12.403 1.00 87.12 176 PRO A C 1
ATOM 1381 O O . PRO A 1 176 ? -20.778 12.879 -12.383 1.00 87.12 176 PRO A O 1
ATOM 1384 N N . SER A 1 177 ? -18.760 13.170 -13.302 1.00 84.31 177 SER A N 1
ATOM 1385 C CA . SER A 1 177 ? -18.958 12.179 -14.372 1.00 84.31 177 SER A CA 1
ATOM 1386 C C . SER A 1 177 ? -19.009 10.725 -13.883 1.00 84.31 177 SER A C 1
ATOM 1388 O O . SER A 1 177 ? -19.301 9.825 -14.677 1.00 84.31 177 SER A O 1
ATOM 1390 N N . ILE A 1 178 ? -18.698 10.484 -12.606 1.00 83.50 178 ILE A N 1
ATOM 1391 C CA . ILE A 1 178 ? -18.824 9.182 -11.938 1.00 83.50 178 ILE A CA 1
ATOM 1392 C C . ILE A 1 178 ? -19.887 9.198 -10.825 1.00 83.50 178 ILE A C 1
ATOM 1394 O O . ILE A 1 178 ? -19.972 8.250 -10.051 1.00 83.50 178 ILE A O 1
ATOM 1398 N N . GLY A 1 179 ? -20.721 10.246 -10.771 1.00 81.62 179 GLY A N 1
ATOM 1399 C CA . GLY A 1 179 ? -21.862 10.348 -9.855 1.00 81.62 179 GLY A CA 1
ATOM 1400 C C . GLY A 1 179 ? -21.577 11.052 -8.526 1.00 81.62 179 GLY A C 1
ATOM 1401 O O . GLY A 1 179 ? -22.435 11.038 -7.645 1.00 81.62 179 GLY A O 1
ATOM 1402 N N . ILE A 1 180 ? -20.406 11.678 -8.361 1.00 83.88 180 ILE A N 1
ATOM 1403 C CA . ILE A 1 180 ? -20.063 12.440 -7.152 1.00 83.88 180 ILE A CA 1
ATOM 1404 C C . ILE A 1 180 ? -20.338 13.924 -7.394 1.00 83.88 180 ILE A C 1
ATOM 1406 O O . ILE A 1 180 ? -19.507 14.659 -7.917 1.00 83.88 180 ILE A O 1
ATOM 1410 N N . GLU A 1 181 ? -21.546 14.355 -7.032 1.00 76.00 181 GLU A N 1
ATOM 1411 C CA . GLU A 1 181 ? -22.049 15.699 -7.356 1.00 76.00 181 GLU A CA 1
ATOM 1412 C C . GLU A 1 181 ? -21.778 16.744 -6.262 1.00 76.00 181 GLU A C 1
ATOM 1414 O O . GLU A 1 181 ? -21.684 17.937 -6.548 1.00 76.00 181 GLU A O 1
ATOM 1419 N N . LYS A 1 182 ? -21.664 16.320 -4.996 1.00 79.00 182 LYS A N 1
ATOM 1420 C CA . LYS A 1 182 ? -21.470 17.220 -3.847 1.00 79.00 182 LYS A CA 1
ATOM 1421 C C . LYS A 1 182 ? -20.005 17.258 -3.438 1.00 79.00 182 LYS A C 1
ATOM 1423 O O . LYS A 1 182 ? -19.566 16.459 -2.613 1.00 79.00 182 LYS A O 1
ATOM 1428 N N . LEU A 1 183 ? -19.279 18.206 -4.017 1.00 85.00 183 LEU A N 1
ATOM 1429 C CA . LEU A 1 183 ? -17.864 18.429 -3.749 1.00 85.00 183 LEU A CA 1
ATOM 1430 C C . LEU A 1 183 ? -17.669 19.645 -2.848 1.00 85.00 183 LEU A C 1
ATOM 1432 O O . LEU A 1 183 ? -18.328 20.670 -3.027 1.00 85.00 183 LEU A O 1
ATOM 1436 N N . HIS A 1 184 ? -16.725 19.541 -1.919 1.00 83.94 184 HIS A N 1
ATOM 1437 C CA . HIS A 1 184 ? -16.163 20.697 -1.231 1.00 83.94 184 HIS A CA 1
ATOM 1438 C C . HIS A 1 184 ? -14.714 20.847 -1.680 1.00 83.94 184 HIS A C 1
ATOM 1440 O O . HIS A 1 184 ? -13.897 19.950 -1.474 1.00 83.94 184 HIS A O 1
ATOM 1446 N N . LEU A 1 185 ? -14.426 21.967 -2.338 1.00 81.12 185 LEU A N 1
ATOM 1447 C CA . LEU A 1 185 ? -13.091 22.324 -2.799 1.00 81.12 185 LEU A CA 1
ATOM 1448 C C . LEU A 1 185 ? -12.391 23.116 -1.695 1.00 81.12 185 LEU A C 1
ATOM 1450 O O . LEU A 1 185 ? -13.002 23.998 -1.090 1.00 81.12 185 LEU A O 1
ATOM 1454 N N . SER A 1 186 ? -11.129 22.795 -1.435 1.00 75.88 186 SER A N 1
ATOM 1455 C CA . SER A 1 186 ? -10.239 23.639 -0.637 1.00 75.88 186 SER A CA 1
ATOM 1456 C C . SER A 1 186 ? -9.338 24.450 -1.571 1.00 75.88 186 SER A C 1
ATOM 1458 O O . SER A 1 186 ? -9.048 24.002 -2.677 1.00 75.88 186 SER A O 1
ATOM 1460 N N . ASP A 1 187 ? -8.924 25.647 -1.147 1.00 66.12 187 ASP A N 1
ATOM 1461 C CA . ASP A 1 187 ? -8.276 26.627 -2.034 1.00 66.12 187 ASP A CA 1
ATOM 1462 C C . ASP A 1 187 ? -6.930 26.151 -2.632 1.00 66.12 187 ASP A C 1
ATOM 1464 O O . ASP A 1 187 ? -6.585 26.572 -3.730 1.00 66.12 187 ASP A O 1
ATOM 1468 N N . GLU A 1 188 ? -6.194 25.259 -1.953 1.00 63.22 188 GLU A N 1
ATOM 1469 C CA . GLU A 1 188 ? -4.922 24.663 -2.426 1.00 63.22 188 GLU A CA 1
ATOM 1470 C C . GLU A 1 188 ? -4.756 23.191 -1.982 1.00 63.22 188 GLU A C 1
ATOM 1472 O O . GLU A 1 188 ? -3.644 22.695 -1.802 1.00 63.22 188 GLU A O 1
ATOM 1477 N N . GLY A 1 189 ? -5.857 22.486 -1.710 1.00 70.00 189 GLY A N 1
ATOM 1478 C CA . GLY A 1 189 ? -5.809 21.222 -0.977 1.00 70.00 189 GLY A CA 1
ATOM 1479 C C . GLY A 1 189 ? -6.679 20.109 -1.561 1.00 70.00 189 GLY A C 1
ATOM 1480 O O . GLY A 1 189 ? -7.065 20.139 -2.730 1.00 70.00 189 GLY A O 1
ATOM 1481 N N . PRO A 1 190 ? -6.997 19.089 -0.751 1.00 82.69 190 PRO A N 1
ATOM 1482 C CA . PRO A 1 190 ? -7.846 17.987 -1.180 1.00 82.69 190 PRO A CA 1
ATOM 1483 C C . PRO A 1 190 ? -9.254 18.440 -1.581 1.00 82.69 190 PRO A C 1
ATOM 1485 O O . PRO A 1 190 ? -9.827 19.394 -1.041 1.00 82.69 190 PRO A O 1
ATOM 1488 N N . ILE A 1 191 ? -9.834 17.675 -2.499 1.00 89.81 191 ILE A N 1
ATOM 1489 C CA . ILE A 1 191 ? -11.258 17.701 -2.821 1.00 89.81 191 ILE A CA 1
ATOM 1490 C C . ILE A 1 191 ? -11.959 16.755 -1.856 1.00 89.81 191 ILE A C 1
ATOM 1492 O O . ILE A 1 191 ? -11.508 15.625 -1.673 1.00 89.81 191 ILE A O 1
ATOM 1496 N N . TYR A 1 192 ? -13.074 17.182 -1.273 1.00 91.62 192 TYR A N 1
ATOM 1497 C CA . TYR A 1 192 ? -13.824 16.371 -0.319 1.00 91.62 192 TYR A CA 1
ATOM 1498 C C . TYR A 1 192 ? -15.195 15.963 -0.844 1.00 91.62 192 TYR A C 1
ATOM 1500 O O . TYR A 1 192 ? -15.900 16.763 -1.467 1.00 91.62 192 TYR A O 1
ATOM 1508 N N . ALA A 1 193 ? -15.596 14.736 -0.522 1.00 91.75 193 ALA A N 1
ATOM 1509 C CA . ALA A 1 193 ? -16.921 14.205 -0.810 1.00 91.75 193 ALA A CA 1
ATOM 1510 C C . ALA A 1 193 ? -17.407 13.282 0.315 1.00 91.75 193 ALA A C 1
ATOM 1512 O O . ALA A 1 193 ? -16.620 12.778 1.112 1.00 91.75 193 ALA A O 1
ATOM 1513 N N . TRP A 1 194 ? -18.715 13.037 0.344 1.00 88.56 194 TRP A N 1
ATOM 1514 C CA . TRP A 1 194 ? -19.338 12.049 1.223 1.00 88.56 194 TRP A CA 1
ATOM 1515 C C . TRP A 1 194 ? -20.108 11.039 0.386 1.00 88.56 194 TRP A C 1
ATOM 1517 O O . TRP A 1 194 ? -20.873 11.420 -0.505 1.00 88.56 194 TRP A O 1
ATOM 1527 N N . VAL A 1 195 ? -19.919 9.761 0.700 1.00 85.88 195 VAL A N 1
ATOM 1528 C CA . VAL A 1 195 ? -20.704 8.654 0.149 1.00 85.88 195 VAL A CA 1
ATOM 1529 C C . VAL A 1 195 ? -21.124 7.779 1.322 1.00 85.88 195 VAL A C 1
ATOM 1531 O O . VAL A 1 195 ? -20.269 7.241 2.019 1.00 85.88 195 VAL A O 1
ATOM 1534 N N . ASN A 1 196 ? -22.434 7.655 1.551 1.00 84.44 196 ASN A N 1
ATOM 1535 C CA . ASN A 1 196 ? -22.986 7.152 2.816 1.00 84.44 196 ASN A CA 1
ATOM 1536 C C . ASN A 1 196 ? -22.432 7.971 4.003 1.00 84.44 196 ASN A C 1
ATOM 1538 O O . ASN A 1 196 ? -22.350 9.197 3.895 1.00 84.44 196 ASN A O 1
ATOM 1542 N N . ASP A 1 197 ? -22.012 7.308 5.083 1.00 85.00 197 ASP A N 1
ATOM 1543 C CA . ASP A 1 197 ? -21.342 7.928 6.236 1.00 85.00 197 ASP A CA 1
ATOM 1544 C C . ASP A 1 197 ? -19.804 7.851 6.140 1.00 85.00 197 ASP A C 1
ATOM 1546 O O . ASP A 1 197 ? -19.092 8.018 7.130 1.00 85.00 197 ASP A O 1
ATOM 1550 N N . VAL A 1 198 ? -19.270 7.606 4.937 1.00 90.88 198 VAL A N 1
ATOM 1551 C CA . VAL A 1 198 ? -17.828 7.576 4.673 1.00 90.88 198 VAL A CA 1
ATOM 1552 C C . VAL A 1 198 ? -17.377 8.901 4.070 1.00 90.88 198 VAL A C 1
ATOM 1554 O O . VAL A 1 198 ? -17.884 9.350 3.035 1.00 90.88 198 VAL A O 1
ATOM 1557 N N . PHE A 1 199 ? -16.378 9.509 4.707 1.00 92.44 199 PHE A N 1
ATOM 1558 C CA . PHE A 1 199 ? -15.732 10.719 4.215 1.00 92.44 199 PHE A CA 1
ATOM 1559 C C . PHE A 1 199 ? -14.616 10.371 3.232 1.00 92.44 199 PHE A C 1
ATOM 1561 O O . PHE A 1 199 ? -13.762 9.536 3.527 1.00 92.44 199 PHE A O 1
ATOM 1568 N N . PHE A 1 200 ? -14.605 11.042 2.083 1.00 94.50 200 PHE A N 1
ATOM 1569 C CA . PHE A 1 200 ? -13.581 10.900 1.057 1.00 94.50 200 PHE A CA 1
ATOM 1570 C C . PHE A 1 200 ? -12.767 12.180 0.905 1.00 94.50 200 PHE A C 1
ATOM 1572 O O . PHE A 1 200 ? -13.337 13.271 0.816 1.00 94.50 200 PHE A O 1
ATOM 1579 N N . SER A 1 201 ? -11.449 12.039 0.767 1.00 93.44 201 SER A N 1
ATOM 1580 C CA . SER A 1 201 ? -10.572 13.101 0.273 1.00 93.44 201 SER A CA 1
ATOM 1581 C C . SER A 1 201 ? -9.751 12.638 -0.930 1.00 93.44 201 SER A C 1
ATOM 1583 O O . SER A 1 201 ? -9.177 11.550 -0.905 1.00 93.44 201 SER A O 1
ATOM 1585 N N . PHE A 1 202 ? -9.658 13.482 -1.955 1.00 93.00 202 PHE A N 1
ATOM 1586 C CA . PHE A 1 202 ? -8.908 13.239 -3.190 1.00 93.00 202 PHE A CA 1
ATOM 1587 C C . PHE A 1 202 ? -7.823 14.301 -3.330 1.00 93.00 202 PHE A C 1
ATOM 1589 O O . PHE A 1 202 ? -8.136 15.491 -3.279 1.00 93.00 202 PHE A O 1
ATOM 1596 N N . TYR A 1 203 ? -6.567 13.901 -3.503 1.00 89.94 203 TYR A N 1
ATOM 1597 C CA . TYR A 1 203 ? -5.456 14.846 -3.621 1.00 89.94 203 TYR A CA 1
ATOM 1598 C C . TYR A 1 203 ? -4.260 14.245 -4.358 1.00 89.94 203 TYR A C 1
ATOM 1600 O O . TYR A 1 203 ? -4.144 13.027 -4.480 1.00 89.94 203 TYR A O 1
ATOM 1608 N N . VAL A 1 204 ? -3.384 15.113 -4.866 1.00 86.50 204 VAL A N 1
ATOM 1609 C CA . VAL A 1 204 ? -2.128 14.727 -5.519 1.00 86.50 204 VAL A CA 1
ATOM 1610 C C . VAL A 1 204 ? -0.972 15.065 -4.582 1.00 86.50 204 VAL A C 1
ATOM 1612 O O . VAL A 1 204 ? -0.855 16.205 -4.142 1.00 86.50 204 VAL A O 1
ATOM 1615 N N . GLU A 1 205 ? -0.140 14.077 -4.252 1.00 75.88 205 GLU A N 1
ATOM 1616 C CA . GLU A 1 205 ? 1.089 14.278 -3.470 1.00 75.88 205 GLU A CA 1
ATOM 1617 C C . GLU A 1 205 ? 2.326 14.481 -4.362 1.00 75.88 205 GLU A C 1
ATOM 1619 O O . GLU A 1 205 ? 2.321 14.162 -5.555 1.00 75.88 205 GLU A O 1
ATOM 1624 N N . ASN A 1 206 ? 3.411 14.984 -3.756 1.00 61.72 206 ASN A N 1
ATOM 1625 C CA . ASN A 1 206 ? 4.708 15.205 -4.401 1.00 61.72 206 ASN A CA 1
ATOM 1626 C C . ASN A 1 206 ? 5.229 13.916 -5.075 1.00 61.72 206 ASN A C 1
ATOM 1628 O O . ASN A 1 206 ? 5.448 12.912 -4.403 1.00 61.72 206 ASN A O 1
ATOM 1632 N N . GLY A 1 207 ? 5.467 13.959 -6.394 1.00 60.06 207 GLY A N 1
ATOM 1633 C CA . GLY A 1 207 ? 5.871 12.799 -7.209 1.00 60.06 207 GLY A CA 1
ATOM 1634 C C . GLY A 1 207 ? 4.675 12.119 -7.897 1.00 60.06 207 GLY A C 1
ATOM 1635 O O . GLY A 1 207 ? 4.415 10.944 -7.651 1.00 60.06 207 GLY A O 1
ATOM 1636 N N . PRO A 1 208 ? 3.949 12.858 -8.755 1.00 73.94 208 PRO A N 1
ATOM 1637 C CA . PRO A 1 208 ? 2.489 12.925 -8.854 1.00 73.94 208 PRO A CA 1
ATOM 1638 C C . PRO A 1 208 ? 1.795 11.594 -8.572 1.00 73.94 208 PRO A C 1
ATOM 1640 O O . PRO A 1 208 ? 1.668 10.726 -9.434 1.00 73.94 208 PRO A O 1
ATOM 1643 N N . THR A 1 209 ? 1.339 11.435 -7.332 1.00 85.69 209 THR A N 1
ATOM 1644 C CA . THR A 1 209 ? 0.526 10.290 -6.914 1.00 85.69 209 THR A CA 1
ATOM 1645 C C . THR A 1 209 ? -0.853 10.800 -6.549 1.00 85.69 209 THR A C 1
ATOM 1647 O O . THR A 1 209 ? -0.990 11.606 -5.633 1.00 85.69 209 THR A O 1
ATOM 1650 N N . LEU A 1 210 ? -1.877 10.336 -7.266 1.00 90.25 210 LEU A N 1
ATOM 1651 C CA . LEU A 1 210 ? -3.262 10.547 -6.863 1.00 90.25 210 LEU A CA 1
ATOM 1652 C C . LEU A 1 210 ? -3.542 9.643 -5.669 1.00 90.25 210 LEU A C 1
ATOM 1654 O O . LEU A 1 210 ? -3.527 8.424 -5.826 1.00 90.25 210 LEU A O 1
ATOM 1658 N N . ASN A 1 211 ? -3.836 10.218 -4.509 1.00 92.81 211 ASN A N 1
ATOM 1659 C CA . ASN A 1 211 ? -4.375 9.464 -3.391 1.00 92.81 211 ASN A CA 1
ATOM 1660 C C . ASN A 1 211 ? -5.881 9.698 -3.259 1.00 92.81 211 ASN A C 1
ATOM 1662 O O . ASN A 1 211 ? -6.369 10.834 -3.288 1.00 92.81 211 ASN A O 1
ATOM 1666 N N . ILE A 1 212 ? -6.611 8.598 -3.101 1.00 94.75 212 ILE A N 1
ATOM 1667 C CA . ILE A 1 212 ? -8.017 8.591 -2.718 1.00 94.75 212 ILE A CA 1
ATOM 1668 C C . ILE A 1 212 ? -8.061 8.024 -1.310 1.00 94.75 212 ILE A C 1
ATOM 1670 O O . ILE A 1 212 ? -7.644 6.891 -1.089 1.00 94.75 212 ILE A O 1
ATOM 1674 N N . LYS A 1 213 ? -8.569 8.805 -0.367 1.00 95.12 213 LYS A N 1
ATOM 1675 C CA . LYS A 1 213 ? -8.588 8.442 1.044 1.00 95.12 213 LYS A CA 1
ATOM 1676 C C . LYS A 1 213 ? -10.009 8.349 1.545 1.00 95.12 213 LYS A C 1
ATOM 1678 O O . LYS A 1 213 ? -10.779 9.291 1.375 1.00 95.12 213 LYS A O 1
ATOM 1683 N N . GLY A 1 214 ? -10.330 7.228 2.171 1.00 95.31 214 GLY A N 1
ATOM 1684 C CA . GLY A 1 214 ? -11.550 7.017 2.932 1.00 95.31 214 GLY A CA 1
ATOM 1685 C C . GLY A 1 214 ? -11.303 7.177 4.416 1.00 95.31 214 GLY A C 1
ATOM 1686 O O . GLY A 1 214 ? -10.265 6.757 4.929 1.00 95.31 214 GLY A O 1
ATOM 1687 N N . HIS A 1 215 ? -12.275 7.747 5.109 1.00 93.25 215 HIS A N 1
ATOM 1688 C CA . HIS A 1 215 ? -12.240 7.928 6.547 1.00 93.25 215 HIS A CA 1
ATOM 1689 C C . HIS A 1 215 ? -13.574 7.507 7.161 1.00 93.25 215 HIS A C 1
ATOM 1691 O O . HIS A 1 215 ? -14.644 7.922 6.705 1.00 93.25 215 HIS A O 1
ATOM 1697 N N . TRP A 1 216 ? -13.478 6.688 8.205 1.00 94.56 216 TRP A N 1
ATOM 1698 C CA . TRP A 1 216 ? -14.592 6.225 9.014 1.00 94.56 216 TRP A CA 1
ATOM 1699 C C . TRP A 1 216 ? -14.266 6.347 10.508 1.00 94.56 216 TRP A C 1
ATOM 1701 O O . TRP A 1 216 ? -13.153 6.050 10.948 1.00 94.56 216 TRP A O 1
ATOM 1711 N N . GLN A 1 217 ? -15.257 6.788 11.282 1.00 91.12 217 GLN A N 1
ATOM 1712 C CA . GLN A 1 217 ? -15.176 6.974 12.727 1.00 91.12 217 GLN A CA 1
ATOM 1713 C C . GLN A 1 217 ? -16.116 5.966 13.419 1.00 91.12 217 GLN A C 1
ATOM 1715 O O . GLN A 1 217 ? -17.330 6.154 13.384 1.00 91.12 217 GLN A O 1
ATOM 1720 N N . PRO A 1 218 ? -15.589 4.866 13.991 1.00 89.06 218 PRO A N 1
ATOM 1721 C CA . PRO A 1 218 ? -16.374 3.829 14.668 1.00 89.06 218 PRO A CA 1
ATOM 1722 C C . PRO A 1 218 ? -16.866 4.183 16.083 1.00 89.06 218 PRO A C 1
ATOM 1724 O O . PRO A 1 218 ? -17.475 3.320 16.713 1.00 89.06 218 PRO A O 1
ATOM 1727 N N . GLU A 1 219 ? -16.570 5.380 16.608 1.00 89.69 219 GLU A N 1
ATOM 1728 C CA . GLU A 1 219 ? -16.862 5.788 17.999 1.00 89.69 219 GLU A CA 1
ATOM 1729 C C . GLU A 1 219 ? -16.250 4.839 19.058 1.00 89.69 219 GLU A C 1
ATOM 1731 O O . GLU A 1 219 ? -16.824 4.578 20.119 1.00 89.69 219 GLU A O 1
ATOM 1736 N N . LEU A 1 220 ? -15.074 4.269 18.766 1.00 91.44 220 LEU A N 1
ATOM 1737 C CA . LEU A 1 220 ? -14.368 3.358 19.674 1.00 91.44 220 LEU A CA 1
ATOM 1738 C C . LEU A 1 220 ? -13.333 4.092 20.529 1.00 91.44 220 LEU A C 1
ATOM 1740 O O . LEU A 1 220 ? -12.585 4.904 19.988 1.00 91.44 220 LEU A O 1
ATOM 1744 N N . PRO A 1 221 ? -13.195 3.764 21.827 1.00 92.44 221 PRO A N 1
ATOM 1745 C CA . PRO A 1 221 ? -12.196 4.392 22.682 1.00 92.44 221 PRO A CA 1
ATOM 1746 C C . PRO A 1 221 ? -10.764 4.017 22.250 1.00 92.44 221 PRO A C 1
ATOM 1748 O O . PRO A 1 221 ? -10.550 2.918 21.737 1.00 92.44 221 PRO A O 1
ATOM 1751 N N . PRO A 1 222 ? -9.733 4.827 22.569 1.00 90.56 222 PRO A N 1
ATOM 1752 C CA . PRO A 1 222 ? -8.342 4.566 22.170 1.00 90.56 222 PRO A CA 1
ATOM 1753 C C . PRO A 1 222 ? -7.787 3.209 22.638 1.00 90.56 222 PRO A C 1
ATOM 1755 O O . PRO A 1 222 ? -6.835 2.682 22.071 1.00 90.56 222 PRO A O 1
ATOM 1758 N N . GLN A 1 223 ? -8.402 2.610 23.663 1.00 91.00 223 GLN A N 1
ATOM 1759 C CA . GLN A 1 223 ? -8.073 1.280 24.189 1.00 91.00 223 GLN A CA 1
ATOM 1760 C C . GLN A 1 223 ? -8.303 0.158 23.163 1.00 91.00 223 GLN A C 1
ATOM 1762 O O . GLN A 1 223 ? -7.662 -0.888 23.242 1.00 91.00 223 GLN A O 1
ATOM 1767 N N . ASP A 1 224 ? -9.198 0.374 22.197 1.00 93.19 224 ASP A N 1
ATOM 1768 C CA . ASP A 1 224 ? -9.472 -0.562 21.109 1.00 93.19 224 ASP A CA 1
ATOM 1769 C C . ASP A 1 224 ? -8.423 -0.508 19.989 1.00 93.19 224 ASP A C 1
ATOM 1771 O O . ASP A 1 224 ? -8.471 -1.344 19.088 1.00 93.19 224 ASP A O 1
ATOM 1775 N N . PHE A 1 225 ? -7.446 0.410 20.048 1.00 92.31 225 PHE A N 1
ATOM 1776 C CA . PHE A 1 225 ? -6.440 0.599 18.998 1.00 92.31 225 PHE A CA 1
ATOM 1777 C C . PHE A 1 225 ? -5.791 -0.714 18.554 1.00 92.31 225 PHE A C 1
ATOM 1779 O O . PHE A 1 225 ? -5.790 -1.015 17.369 1.00 92.31 225 PHE A O 1
ATOM 1786 N N . THR A 1 226 ? -5.293 -1.541 19.482 1.00 92.31 226 THR A N 1
ATOM 1787 C CA . THR A 1 226 ? -4.630 -2.805 19.116 1.00 92.31 226 THR A CA 1
ATOM 1788 C C . THR A 1 226 ? -5.571 -3.761 18.386 1.00 92.31 226 THR A C 1
ATOM 1790 O O . THR A 1 226 ? -5.152 -4.427 17.445 1.00 92.31 226 THR A O 1
ATOM 1793 N N . ARG A 1 227 ? -6.846 -3.823 18.790 1.00 94.56 227 ARG A N 1
ATOM 1794 C CA . ARG A 1 227 ? -7.847 -4.664 18.125 1.00 94.56 227 ARG A CA 1
ATOM 1795 C C . ARG A 1 227 ? -8.105 -4.168 16.705 1.00 94.56 227 ARG A C 1
ATOM 1797 O O . ARG A 1 227 ? -8.036 -4.960 15.773 1.00 94.56 227 ARG A O 1
ATOM 1804 N N . VAL A 1 228 ? -8.356 -2.870 16.546 1.00 95.62 228 VAL A N 1
ATOM 1805 C CA . VAL A 1 228 ? -8.626 -2.258 15.236 1.00 95.62 228 VAL A CA 1
ATOM 1806 C C . VAL A 1 228 ? -7.399 -2.342 14.324 1.00 95.62 228 VAL A C 1
ATOM 1808 O O . VAL A 1 228 ? -7.536 -2.676 13.153 1.00 95.62 228 VAL A O 1
ATOM 1811 N N . PHE A 1 229 ? -6.194 -2.136 14.860 1.00 95.75 229 PHE A N 1
ATOM 1812 C CA . PHE A 1 229 ? -4.940 -2.311 14.130 1.00 95.75 229 PHE A CA 1
ATOM 1813 C C . PHE A 1 229 ? -4.806 -3.726 13.560 1.00 95.75 229 PHE A C 1
ATOM 1815 O O . PHE A 1 229 ? -4.484 -3.873 12.385 1.00 95.75 229 PHE A O 1
ATOM 1822 N N . LEU A 1 230 ? -5.066 -4.763 14.365 1.00 95.56 230 LEU A N 1
ATOM 1823 C CA . LEU A 1 230 ? -4.969 -6.151 13.904 1.00 95.56 230 LEU A CA 1
ATOM 1824 C C . LEU A 1 230 ? -5.973 -6.446 12.783 1.00 95.56 230 LEU A C 1
ATOM 1826 O O . LEU A 1 230 ? -5.594 -7.068 11.796 1.00 95.56 230 LEU A O 1
ATOM 1830 N N . ILE A 1 231 ? -7.201 -5.926 12.887 1.00 96.75 231 ILE A N 1
ATOM 1831 C CA . ILE A 1 231 ? -8.219 -6.038 11.830 1.00 96.75 231 ILE A CA 1
ATOM 1832 C C . ILE A 1 231 ? -7.744 -5.332 10.548 1.00 96.75 231 ILE A C 1
ATOM 1834 O O . ILE A 1 231 ? -7.784 -5.914 9.467 1.00 96.75 231 ILE A O 1
ATOM 1838 N N . CYS A 1 232 ? -7.211 -4.108 10.650 1.00 97.31 232 CYS A N 1
ATOM 1839 C CA . CYS A 1 232 ? -6.625 -3.398 9.507 1.00 97.31 232 CYS A CA 1
ATOM 1840 C C . CYS A 1 232 ? -5.438 -4.162 8.894 1.00 97.31 232 CYS A C 1
ATOM 1842 O O . CYS A 1 232 ? -5.315 -4.238 7.671 1.00 97.31 232 CYS A O 1
ATOM 1844 N N . ASN A 1 233 ? -4.564 -4.744 9.720 1.00 96.69 233 ASN A N 1
ATOM 1845 C CA . ASN A 1 233 ? -3.424 -5.536 9.261 1.00 96.69 233 ASN A CA 1
ATOM 1846 C C . ASN A 1 233 ? -3.884 -6.803 8.521 1.00 96.69 233 ASN A C 1
ATOM 1848 O O . ASN A 1 233 ? -3.353 -7.107 7.454 1.00 96.69 233 ASN A O 1
ATOM 1852 N N . ASP A 1 234 ? -4.897 -7.506 9.028 1.00 95.62 234 ASP A N 1
ATOM 1853 C CA . ASP A 1 234 ? -5.466 -8.691 8.376 1.00 95.62 234 ASP A CA 1
ATOM 1854 C C . ASP A 1 234 ? -6.202 -8.344 7.076 1.00 95.62 234 ASP A C 1
ATOM 1856 O O . ASP A 1 234 ? -6.054 -9.045 6.064 1.00 95.62 234 ASP A O 1
ATOM 1860 N N . TRP A 1 235 ? -6.897 -7.205 7.043 1.00 96.25 235 TRP A N 1
ATOM 1861 C CA . TRP A 1 235 ? -7.453 -6.670 5.805 1.00 96.25 235 TRP A CA 1
ATOM 1862 C C . TRP A 1 235 ? -6.344 -6.379 4.784 1.00 96.25 235 TRP A C 1
ATOM 1864 O O . TRP A 1 235 ? -6.414 -6.852 3.649 1.00 96.25 235 TRP A O 1
ATOM 1874 N N . ASN A 1 236 ? -5.253 -5.718 5.193 1.00 95.81 236 ASN A N 1
ATOM 1875 C CA . ASN A 1 236 ? -4.095 -5.470 4.328 1.00 95.81 236 ASN A CA 1
ATOM 1876 C C . ASN A 1 236 ? -3.444 -6.769 3.838 1.00 95.81 236 ASN A C 1
ATOM 1878 O O . ASN A 1 236 ? -2.986 -6.832 2.698 1.00 95.81 236 ASN A O 1
ATOM 1882 N N . ARG A 1 237 ? -3.402 -7.838 4.638 1.00 91.94 237 ARG A N 1
ATOM 1883 C CA . ARG A 1 237 ? -2.872 -9.139 4.186 1.00 91.94 237 ARG A CA 1
ATOM 1884 C C . ARG A 1 237 ? -3.677 -9.711 3.019 1.00 91.94 237 ARG A C 1
ATOM 1886 O O . ARG A 1 237 ? -3.082 -10.249 2.085 1.00 91.94 237 ARG A O 1
ATOM 1893 N N . THR A 1 238 ? -4.998 -9.562 3.059 1.00 90.06 238 THR A N 1
ATOM 1894 C CA . THR A 1 238 ? -5.947 -10.197 2.127 1.00 90.06 238 THR A CA 1
ATOM 1895 C C . THR A 1 238 ? -6.365 -9.314 0.947 1.00 90.06 238 THR A C 1
ATOM 1897 O O . THR A 1 238 ? -6.790 -9.839 -0.077 1.00 90.06 238 THR A O 1
ATOM 1900 N N . HIS A 1 239 ? -6.191 -7.994 1.040 1.00 88.00 239 HIS A N 1
ATOM 1901 C CA . HIS A 1 239 ? -6.566 -7.033 0.000 1.00 88.00 239 HIS A CA 1
ATOM 1902 C C . HIS A 1 239 ? -5.344 -6.339 -0.571 1.00 88.00 239 HIS A C 1
ATOM 1904 O O . HIS A 1 239 ? -4.459 -5.943 0.173 1.00 88.00 239 HIS A O 1
ATOM 1910 N N . HIS A 1 240 ? -5.281 -6.175 -1.894 1.00 81.69 240 HIS A N 1
ATOM 1911 C CA . HIS A 1 240 ? -4.036 -5.789 -2.567 1.00 81.69 240 HIS A CA 1
ATOM 1912 C C . HIS A 1 240 ? -4.004 -4.363 -3.104 1.00 81.69 240 HIS A C 1
ATOM 1914 O O . HIS A 1 240 ? -2.924 -3.902 -3.452 1.00 81.69 240 HIS A O 1
ATOM 1920 N N . ALA A 1 241 ? -5.139 -3.674 -3.190 1.00 82.00 241 ALA A N 1
ATOM 1921 C CA . ALA A 1 241 ? -5.227 -2.398 -3.900 1.00 82.00 241 ALA A CA 1
ATOM 1922 C C . ALA A 1 241 ? -5.303 -1.164 -2.982 1.00 82.00 241 ALA A C 1
ATOM 1924 O O . ALA A 1 241 ? -5.106 -0.055 -3.462 1.00 82.00 241 ALA A O 1
ATOM 1925 N N . GLY A 1 242 ? -5.562 -1.344 -1.684 1.00 90.94 242 GLY A N 1
ATOM 1926 C CA . GLY A 1 242 ? -5.591 -0.261 -0.701 1.00 90.94 242 GLY A CA 1
ATOM 1927 C C . GLY A 1 242 ? -4.768 -0.583 0.542 1.00 90.94 242 GLY A C 1
ATOM 1928 O O . GLY A 1 242 ? -4.348 -1.726 0.739 1.00 90.94 242 GLY A O 1
ATOM 1929 N N . THR A 1 243 ? -4.579 0.436 1.374 1.00 96.38 243 THR A N 1
ATOM 1930 C CA . THR A 1 243 ? -3.871 0.365 2.654 1.00 96.38 243 THR A CA 1
ATOM 1931 C C . THR A 1 243 ? -4.792 0.850 3.764 1.00 96.38 243 THR A C 1
ATOM 1933 O O . THR A 1 243 ? -5.111 2.035 3.819 1.00 96.38 243 THR A O 1
ATOM 1936 N N . ALA A 1 244 ? -5.209 -0.049 4.651 1.00 97.44 244 ALA A N 1
ATOM 1937 C CA . ALA A 1 244 ? -5.964 0.267 5.855 1.00 97.44 244 ALA A CA 1
ATOM 1938 C C . ALA A 1 244 ? -5.032 0.519 7.047 1.00 97.44 244 ALA A C 1
ATOM 1940 O O . ALA A 1 244 ? -4.051 -0.196 7.255 1.00 97.44 244 ALA A O 1
ATOM 1941 N N . TYR A 1 245 ? -5.356 1.512 7.862 1.00 96.38 245 TYR A N 1
ATOM 1942 C CA . TYR A 1 245 ? -4.688 1.786 9.132 1.00 96.38 245 TYR A CA 1
ATOM 1943 C C . TYR A 1 245 ? -5.657 2.488 10.072 1.00 96.38 245 TYR A C 1
ATOM 1945 O O . TYR A 1 245 ? -6.698 3.009 9.661 1.00 96.38 245 TYR A O 1
ATOM 1953 N N . CYS A 1 246 ? -5.312 2.503 11.353 1.00 94.06 246 CYS A N 1
ATOM 1954 C CA . CYS A 1 246 ? -6.075 3.238 12.344 1.00 94.06 246 CYS A CA 1
ATOM 1955 C C . CYS A 1 246 ? -5.233 4.332 12.984 1.00 94.06 246 CYS A C 1
ATOM 1957 O O . CYS A 1 246 ? -4.016 4.239 13.077 1.00 94.06 246 CYS A O 1
ATOM 1959 N N . SER A 1 247 ? -5.877 5.399 13.425 1.00 86.44 247 SER A N 1
ATOM 1960 C CA . SER A 1 247 ? -5.218 6.489 14.133 1.00 86.44 247 SER A CA 1
ATOM 1961 C C . SER A 1 247 ? -5.986 6.715 15.425 1.00 86.44 247 SER A C 1
ATOM 1963 O O . SER A 1 247 ? -7.200 6.911 15.353 1.00 86.44 247 SER A O 1
ATOM 1965 N N . PRO A 1 248 ? -5.332 6.652 16.597 1.00 74.12 248 PRO A N 1
ATOM 1966 C CA . PRO A 1 248 ? -5.942 7.180 17.802 1.00 74.12 248 PRO A CA 1
ATOM 1967 C C . PRO A 1 248 ? -6.025 8.703 17.634 1.00 74.12 248 PRO A C 1
ATOM 1969 O O . PRO A 1 248 ? -5.002 9.370 17.489 1.00 74.12 248 PRO A O 1
ATOM 1972 N N . ASP A 1 249 ? -7.238 9.234 17.574 1.00 74.00 249 ASP A N 1
ATOM 1973 C CA . ASP A 1 249 ? -7.512 10.646 17.836 1.00 74.00 249 ASP A CA 1
ATOM 1974 C C . ASP A 1 249 ? -7.569 10.868 19.362 1.00 74.00 249 ASP A C 1
ATOM 1976 O O . ASP A 1 249 ? -7.498 9.902 20.129 1.00 74.00 249 ASP A O 1
ATOM 1980 N N . GLU A 1 250 ? -7.681 12.119 19.820 1.00 70.31 250 GLU A N 1
ATOM 1981 C CA . GLU A 1 250 ? -7.662 12.467 21.253 1.00 70.31 250 GLU A CA 1
ATOM 1982 C C . GLU A 1 250 ? -8.667 11.645 22.081 1.00 70.31 250 GLU A C 1
ATOM 1984 O O . GLU A 1 250 ? -8.350 11.250 23.206 1.00 70.31 250 GLU A O 1
ATOM 1989 N N . ASP A 1 251 ? -9.823 11.313 21.497 1.00 78.81 251 ASP A N 1
ATOM 1990 C CA . ASP A 1 251 ? -10.915 10.616 22.183 1.00 78.81 251 ASP A CA 1
ATOM 1991 C C . ASP A 1 251 ? -11.340 9.287 21.533 1.00 78.81 251 ASP A C 1
ATOM 1993 O O . ASP A 1 251 ? -12.000 8.481 22.193 1.00 78.81 251 ASP A O 1
ATOM 1997 N N . GLU A 1 252 ? -10.977 9.021 20.272 1.00 88.75 252 GLU A N 1
ATOM 1998 C CA . GLU A 1 252 ? -11.531 7.895 19.506 1.00 88.75 252 GLU A CA 1
ATOM 1999 C C . GLU A 1 252 ? -10.545 7.282 18.504 1.00 88.75 252 GLU A C 1
ATOM 2001 O O . GLU A 1 252 ? -9.674 7.953 17.957 1.00 88.75 252 GLU A O 1
ATOM 2006 N N . VAL A 1 253 ? -10.701 5.992 18.208 1.00 91.62 253 VAL A N 1
ATOM 2007 C CA . VAL A 1 253 ? -9.975 5.326 17.121 1.00 91.62 253 VAL A CA 1
ATOM 2008 C C . VAL A 1 253 ? -10.654 5.644 15.797 1.00 91.62 253 VAL A C 1
ATOM 2010 O O . VAL A 1 253 ? -11.822 5.329 15.611 1.00 91.62 253 VAL A O 1
ATOM 2013 N N . GLN A 1 254 ? -9.904 6.198 14.852 1.00 92.94 254 GLN A N 1
ATOM 2014 C CA . GLN A 1 254 ? -10.333 6.418 13.472 1.00 92.94 254 GLN A CA 1
ATOM 2015 C C . GLN A 1 254 ? -9.793 5.318 12.566 1.00 92.94 254 GLN A C 1
ATOM 2017 O O . GLN A 1 254 ? -8.644 4.909 12.725 1.00 92.94 254 GLN A O 1
ATOM 2022 N N . VAL A 1 255 ? -10.573 4.895 11.571 1.00 95.56 255 VAL A N 1
ATOM 2023 C CA . VAL A 1 255 ? -10.139 3.963 10.520 1.00 95.56 255 VAL A CA 1
ATOM 2024 C C . VAL A 1 255 ? -10.016 4.716 9.205 1.00 95.56 255 VAL A C 1
ATOM 2026 O O . VAL A 1 255 ? -10.915 5.459 8.803 1.00 95.56 255 VAL A O 1
ATOM 2029 N N . LYS A 1 256 ? -8.887 4.533 8.526 1.00 96.25 256 LYS A N 1
ATOM 2030 C CA . LYS A 1 256 ? -8.580 5.181 7.253 1.00 96.25 256 LYS A CA 1
ATOM 2031 C C . LYS A 1 256 ? -8.135 4.130 6.247 1.00 96.25 256 LYS A C 1
ATOM 2033 O O . LYS A 1 256 ? -7.460 3.171 6.615 1.00 96.25 256 LYS A O 1
ATOM 2038 N N . ILE A 1 257 ? -8.526 4.319 4.990 1.00 97.19 257 ILE A N 1
ATOM 2039 C CA . ILE A 1 257 ? -8.063 3.497 3.869 1.00 97.19 257 ILE A CA 1
ATOM 2040 C C . ILE A 1 257 ? -7.563 4.421 2.768 1.00 97.19 257 ILE A C 1
ATOM 2042 O O . ILE A 1 257 ? -8.333 5.235 2.259 1.00 97.19 257 ILE A O 1
ATOM 2046 N N . ASP A 1 258 ? -6.296 4.272 2.397 1.00 95.50 258 ASP A N 1
ATOM 2047 C CA . ASP A 1 258 ? -5.688 4.966 1.264 1.00 95.50 258 ASP A CA 1
ATOM 2048 C C . ASP A 1 258 ? -5.663 4.065 0.024 1.00 95.50 258 ASP A C 1
ATOM 2050 O O . ASP A 1 258 ? -5.386 2.865 0.101 1.00 95.50 258 ASP A O 1
ATOM 2054 N N . TYR A 1 259 ? -5.949 4.657 -1.133 1.00 94.44 259 TYR A N 1
ATOM 2055 C CA . TYR A 1 259 ? -5.834 4.042 -2.449 1.00 94.44 259 TYR A CA 1
ATOM 2056 C C . TYR A 1 259 ? -4.946 4.935 -3.329 1.00 94.44 259 TYR A C 1
ATOM 2058 O O . TYR A 1 259 ? -5.441 5.890 -3.945 1.00 94.44 259 TYR A O 1
ATOM 2066 N N . PRO A 1 260 ? -3.633 4.656 -3.382 1.00 91.44 260 PRO A N 1
ATOM 2067 C CA . PRO A 1 260 ? -2.700 5.432 -4.180 1.00 91.44 260 PRO A CA 1
ATOM 2068 C C . PRO A 1 260 ? -2.684 4.968 -5.639 1.00 91.44 260 PRO A C 1
ATOM 2070 O O . PRO A 1 260 ? -2.702 3.777 -5.953 1.00 91.44 260 PRO A O 1
ATOM 2073 N N . VAL A 1 261 ? -2.583 5.925 -6.555 1.00 88.56 261 VAL A N 1
ATOM 2074 C CA . VAL A 1 261 ? -2.421 5.697 -7.991 1.00 88.56 261 VAL A CA 1
ATOM 2075 C C . VAL A 1 261 ? -1.213 6.480 -8.469 1.00 88.56 261 VAL A C 1
ATOM 2077 O O . VAL A 1 261 ? -1.189 7.709 -8.409 1.00 88.56 261 VAL A O 1
ATOM 2080 N N . ASN A 1 262 ? -0.211 5.757 -8.970 1.00 84.81 262 ASN A N 1
ATOM 2081 C CA . ASN A 1 262 ? 0.957 6.376 -9.579 1.00 84.81 262 ASN A CA 1
ATOM 2082 C C . ASN A 1 262 ? 0.527 7.112 -10.858 1.00 84.81 262 ASN A C 1
ATOM 2084 O O . ASN A 1 262 ? 0.035 6.493 -11.802 1.00 84.81 262 ASN A O 1
ATOM 2088 N N . ALA A 1 263 ? 0.707 8.429 -10.864 1.00 86.25 263 ALA A N 1
ATOM 2089 C CA . ALA A 1 263 ? 0.406 9.315 -11.979 1.00 86.25 263 ALA A CA 1
ATOM 2090 C C . ALA A 1 263 ? 1.664 10.081 -12.423 1.00 86.25 263 ALA A C 1
ATOM 2092 O O . ALA A 1 263 ? 1.555 11.161 -12.998 1.00 86.25 263 ALA A O 1
ATOM 2093 N N . VAL A 1 264 ? 2.860 9.513 -12.190 1.00 79.69 264 VAL A N 1
ATOM 2094 C CA . VAL A 1 264 ? 4.159 10.128 -12.529 1.00 79.69 264 VAL A CA 1
ATOM 2095 C C . VAL A 1 264 ? 4.239 10.528 -14.004 1.00 79.69 264 VAL A C 1
ATOM 2097 O O . VAL A 1 264 ? 4.815 11.559 -14.329 1.00 79.69 264 VAL A O 1
ATOM 2100 N N . ALA A 1 265 ? 3.632 9.734 -14.886 1.00 79.81 265 ALA A N 1
ATOM 2101 C CA . ALA A 1 265 ? 3.556 9.992 -16.325 1.00 79.81 265 ALA A CA 1
ATOM 2102 C C . ALA A 1 265 ? 2.147 10.438 -16.775 1.00 79.81 265 ALA A C 1
ATOM 2104 O O . ALA A 1 265 ? 1.757 10.213 -17.920 1.00 79.81 265 ALA A O 1
ATOM 2105 N N . GLY A 1 266 ? 1.360 11.004 -15.856 1.00 81.31 266 GLY A N 1
ATOM 2106 C CA . GLY A 1 266 ? -0.034 11.368 -16.079 1.00 81.31 266 GLY A CA 1
ATOM 2107 C C . GLY A 1 266 ? -0.981 10.166 -16.182 1.00 81.31 266 GLY A C 1
ATOM 2108 O O . GLY A 1 266 ? -0.587 8.996 -16.124 1.00 81.31 266 GLY A O 1
ATOM 2109 N N . LEU A 1 267 ? -2.272 10.474 -16.329 1.00 85.00 267 LEU A N 1
ATOM 2110 C CA . LEU A 1 267 ? -3.352 9.507 -16.551 1.00 85.00 267 LEU A CA 1
ATOM 2111 C C . LEU A 1 267 ? -4.217 9.973 -17.725 1.00 85.00 267 LEU A C 1
ATOM 2113 O O . LEU A 1 267 ? -4.580 11.148 -17.789 1.00 85.00 267 LEU A O 1
ATOM 2117 N N . SER A 1 268 ? -4.615 9.071 -18.623 1.00 85.94 268 SER A N 1
ATOM 2118 C CA . SER A 1 268 ? -5.675 9.364 -19.602 1.00 85.94 268 SER A CA 1
ATOM 2119 C C . SER A 1 268 ? -7.047 9.483 -18.921 1.00 85.94 268 SER A C 1
ATOM 2121 O O . SER A 1 268 ? -7.223 9.051 -17.783 1.00 85.94 268 SER A O 1
ATOM 2123 N N . ASP A 1 269 ? -8.058 10.029 -19.598 1.00 85.12 269 ASP A N 1
ATOM 2124 C CA . ASP A 1 269 ? -9.413 10.143 -19.025 1.00 85.12 269 ASP A CA 1
ATOM 2125 C C . ASP A 1 269 ? -10.023 8.777 -18.679 1.00 85.12 269 ASP A C 1
ATOM 2127 O O . ASP A 1 269 ? -10.705 8.617 -17.664 1.00 85.12 269 ASP A O 1
ATOM 2131 N N . THR A 1 270 ? -9.747 7.759 -19.496 1.00 83.69 270 THR A N 1
ATOM 2132 C CA . THR A 1 270 ? -10.151 6.374 -19.219 1.00 83.69 270 THR A CA 1
ATOM 2133 C C . THR A 1 270 ? -9.449 5.842 -17.970 1.00 83.69 270 THR A C 1
ATOM 2135 O O . THR A 1 270 ? -10.093 5.245 -17.107 1.00 83.69 270 THR A O 1
ATOM 2138 N N . GLN A 1 271 ? -8.143 6.083 -17.852 1.00 86.50 271 GLN A N 1
ATOM 2139 C CA . GLN A 1 271 ? -7.326 5.675 -16.709 1.00 86.50 271 GLN A CA 1
ATOM 2140 C C . GLN A 1 271 ? -7.766 6.373 -15.414 1.00 86.50 271 GLN A C 1
ATOM 2142 O O . GLN A 1 271 ? -7.936 5.708 -14.393 1.00 86.50 271 GLN A O 1
ATOM 2147 N N . LEU A 1 272 ? -8.052 7.678 -15.470 1.00 89.31 272 LEU A N 1
ATOM 2148 C CA . LEU A 1 272 ? -8.572 8.459 -14.346 1.00 89.31 272 LEU A CA 1
ATOM 2149 C C . LEU A 1 272 ? -9.959 7.967 -13.908 1.00 89.31 272 LEU A C 1
ATOM 2151 O O . LEU A 1 272 ? -10.195 7.773 -12.717 1.00 89.31 272 LEU A O 1
ATOM 2155 N N . ARG A 1 273 ? -10.863 7.677 -14.856 1.00 87.56 273 ARG A N 1
ATOM 2156 C CA . ARG A 1 273 ? -12.183 7.091 -14.561 1.00 87.56 273 ARG A CA 1
ATOM 2157 C C . ARG A 1 273 ? -12.065 5.769 -13.810 1.00 87.56 273 ARG A C 1
ATOM 2159 O O . ARG A 1 273 ? -12.759 5.560 -12.816 1.00 87.56 273 ARG A O 1
ATOM 2166 N N . VAL A 1 274 ? -11.213 4.873 -14.309 1.00 86.19 274 VAL A N 1
ATOM 2167 C CA . VAL A 1 274 ? -10.984 3.555 -13.707 1.00 86.19 274 VAL A CA 1
ATOM 2168 C C . VAL A 1 274 ? -10.343 3.702 -12.328 1.00 86.19 274 VAL A C 1
ATOM 2170 O O . VAL A 1 274 ? -10.797 3.049 -11.393 1.00 86.19 274 VAL A O 1
ATOM 2173 N N . ALA A 1 275 ? -9.349 4.581 -12.183 1.00 89.31 275 ALA A N 1
ATOM 2174 C CA . ALA A 1 275 ? -8.678 4.871 -10.919 1.00 89.31 275 ALA A CA 1
ATOM 2175 C C . ALA A 1 275 ? -9.658 5.348 -9.838 1.00 89.31 275 ALA A C 1
ATOM 2177 O O . ALA A 1 275 ? -9.720 4.746 -8.768 1.00 89.31 275 ALA A O 1
ATOM 2178 N N . LEU A 1 276 ? -10.467 6.371 -10.136 1.00 91.38 276 LEU A N 1
ATOM 2179 C CA . LEU A 1 276 ? -11.448 6.910 -9.193 1.00 91.38 276 LEU A CA 1
ATOM 2180 C C . LEU A 1 276 ? -12.509 5.864 -8.823 1.00 91.38 276 LEU A C 1
ATOM 2182 O O . LEU A 1 276 ? -12.785 5.654 -7.644 1.00 91.38 276 LEU A O 1
ATOM 2186 N N . GLY A 1 277 ? -13.061 5.157 -9.815 1.00 90.00 277 GLY A N 1
ATOM 2187 C CA . GLY A 1 277 ? -14.079 4.133 -9.578 1.00 90.00 277 GLY A CA 1
ATOM 2188 C C . GLY A 1 277 ? -13.569 2.953 -8.745 1.00 90.00 277 GLY A C 1
ATOM 2189 O O . GLY A 1 277 ? -14.233 2.538 -7.796 1.00 90.00 277 GLY A O 1
ATOM 2190 N N . LEU A 1 278 ? -12.384 2.421 -9.070 1.00 89.56 278 LEU A N 1
ATOM 2191 C CA . LEU A 1 278 ? -11.776 1.321 -8.314 1.00 89.56 278 LEU A CA 1
ATOM 2192 C C . LEU A 1 278 ? -11.343 1.755 -6.916 1.00 89.56 278 LEU A C 1
ATOM 2194 O O . LEU A 1 278 ? -11.551 0.990 -5.976 1.00 89.56 278 LEU A O 1
ATOM 2198 N N . GLY A 1 279 ? -10.792 2.960 -6.758 1.00 91.94 279 GLY A N 1
ATOM 2199 C CA . GLY A 1 279 ? -10.380 3.463 -5.452 1.00 91.94 279 GLY A CA 1
ATOM 2200 C C . GLY A 1 279 ? -11.557 3.642 -4.507 1.00 91.94 279 GLY A C 1
ATOM 2201 O O . GLY A 1 279 ? -11.556 3.084 -3.412 1.00 91.94 279 GLY A O 1
ATOM 2202 N N . MET A 1 280 ? -12.622 4.305 -4.965 1.00 92.88 280 MET A N 1
ATOM 2203 C CA . MET A 1 280 ? -13.847 4.451 -4.174 1.00 92.88 280 MET A CA 1
ATOM 2204 C C . MET A 1 280 ? -14.469 3.100 -3.823 1.00 92.88 280 MET A C 1
ATOM 2206 O O . MET A 1 280 ? -14.827 2.869 -2.671 1.00 92.88 280 MET A O 1
ATOM 2210 N N . LYS A 1 281 ? -14.549 2.181 -4.793 1.00 91.94 281 LYS A N 1
ATOM 2211 C CA . LYS A 1 281 ? -15.038 0.820 -4.554 1.00 91.94 281 LYS A CA 1
ATOM 2212 C C . LYS A 1 281 ? -14.201 0.098 -3.492 1.00 91.94 281 LYS A C 1
ATOM 2214 O O . LYS A 1 281 ? -14.769 -0.507 -2.591 1.00 91.94 281 LYS A O 1
ATOM 2219 N N . THR A 1 282 ? -12.874 0.155 -3.604 1.00 93.69 282 THR A N 1
ATOM 2220 C CA . THR A 1 282 ? -11.944 -0.506 -2.674 1.00 93.69 282 THR A CA 1
ATOM 2221 C C . THR A 1 282 ? -12.115 0.031 -1.261 1.00 93.69 282 THR A C 1
ATOM 2223 O O . THR A 1 282 ? -12.201 -0.749 -0.321 1.00 93.69 282 THR A O 1
ATOM 2226 N N . ILE A 1 283 ? -12.235 1.350 -1.117 1.00 96.00 283 ILE A N 1
ATOM 2227 C CA . ILE A 1 283 ? -12.435 2.008 0.174 1.00 96.00 283 ILE A CA 1
ATOM 2228 C C . ILE A 1 283 ? -13.779 1.632 0.798 1.00 96.00 283 ILE A C 1
ATOM 2230 O O . ILE A 1 283 ? -13.821 1.300 1.977 1.00 96.00 283 ILE A O 1
ATOM 2234 N N . LEU A 1 284 ? -14.872 1.667 0.028 1.00 95.06 284 LEU A N 1
ATOM 2235 C CA . LEU A 1 284 ? -16.197 1.323 0.551 1.00 95.06 284 LEU A CA 1
ATOM 2236 C C . LEU A 1 284 ? -16.256 -0.139 1.002 1.00 95.06 284 LEU A C 1
ATOM 2238 O O . LEU A 1 284 ? -16.732 -0.403 2.097 1.00 95.06 284 LEU A O 1
ATOM 2242 N N . HIS A 1 285 ? -15.734 -1.076 0.203 1.00 94.94 285 HIS A N 1
ATOM 2243 C CA . HIS A 1 285 ? -15.650 -2.478 0.623 1.00 94.94 285 HIS A CA 1
ATOM 2244 C C . HIS A 1 285 ? -14.726 -2.661 1.826 1.00 94.94 285 HIS A C 1
ATOM 2246 O O . HIS A 1 285 ? -15.088 -3.368 2.754 1.00 94.94 285 HIS A O 1
ATOM 2252 N N . GLY A 1 286 ? -13.577 -1.985 1.860 1.00 95.88 286 GLY A N 1
ATOM 2253 C CA . GLY A 1 286 ? -12.663 -2.106 2.988 1.00 95.88 286 GLY A CA 1
ATOM 2254 C C . GLY A 1 286 ? -13.246 -1.575 4.295 1.00 95.88 286 GLY A C 1
ATOM 2255 O O . GLY A 1 286 ? -13.113 -2.221 5.329 1.00 95.88 286 GLY A O 1
ATOM 2256 N N . ILE A 1 287 ? -13.943 -0.436 4.261 1.00 96.50 287 ILE A N 1
ATOM 2257 C CA . ILE A 1 287 ? -14.642 0.084 5.442 1.00 96.50 287 ILE A CA 1
ATOM 2258 C C . ILE A 1 287 ? -15.793 -0.842 5.838 1.00 96.50 287 ILE A C 1
ATOM 2260 O O . ILE A 1 287 ? -15.980 -1.064 7.027 1.00 96.50 287 ILE A O 1
ATOM 2264 N N . ASP A 1 288 ? -16.536 -1.398 4.879 1.00 96.00 288 ASP A N 1
ATOM 2265 C CA . ASP A 1 288 ? -17.602 -2.371 5.146 1.00 96.00 288 ASP A CA 1
ATOM 2266 C C . ASP A 1 288 ? -17.065 -3.615 5.873 1.00 96.00 288 ASP A C 1
ATOM 2268 O O . ASP A 1 288 ? -17.547 -3.949 6.956 1.00 96.00 288 ASP A O 1
ATOM 2272 N N . ASP A 1 289 ? -16.013 -4.238 5.336 1.00 96.31 289 ASP A N 1
ATOM 2273 C CA . ASP A 1 289 ? -15.372 -5.422 5.916 1.00 96.31 289 ASP A CA 1
ATOM 2274 C C . ASP A 1 289 ? -14.849 -5.137 7.332 1.00 96.31 289 ASP A C 1
ATOM 2276 O O . ASP A 1 289 ? -15.193 -5.840 8.288 1.00 96.31 289 ASP A O 1
ATOM 2280 N N . ILE A 1 290 ? -14.065 -4.062 7.486 1.00 96.75 290 ILE A N 1
ATOM 2281 C CA . ILE A 1 290 ? -13.475 -3.679 8.774 1.00 96.75 290 ILE A CA 1
ATOM 2282 C C . ILE A 1 290 ? -14.575 -3.325 9.780 1.00 96.75 290 ILE A C 1
ATOM 2284 O O . ILE A 1 290 ? -14.469 -3.693 10.950 1.00 96.75 290 ILE A O 1
ATOM 2288 N N . ALA A 1 291 ? -15.647 -2.646 9.364 1.00 95.69 291 ALA A N 1
ATOM 2289 C CA . ALA A 1 291 ? -16.742 -2.277 10.253 1.00 95.69 291 ALA A CA 1
ATOM 2290 C C . ALA A 1 291 ? -17.555 -3.487 10.722 1.00 95.69 291 ALA A C 1
ATOM 2292 O O . ALA A 1 291 ? -17.861 -3.598 11.914 1.00 95.69 291 ALA A O 1
ATOM 2293 N N . LEU A 1 292 ? -17.848 -4.430 9.823 1.00 95.81 292 LEU A N 1
ATOM 2294 C CA . LEU A 1 292 ? -18.520 -5.681 10.168 1.00 95.81 292 LEU A CA 1
ATOM 2295 C C . LEU A 1 292 ? -17.691 -6.519 11.144 1.00 95.81 292 LEU A C 1
ATOM 2297 O O . LEU A 1 292 ? -18.247 -7.066 12.095 1.00 95.81 292 LEU A O 1
ATOM 2301 N N . GLU A 1 293 ? -16.375 -6.579 10.965 1.00 96.06 293 GLU A N 1
ATOM 2302 C CA . GLU A 1 293 ? -15.493 -7.297 11.886 1.00 96.06 293 GLU A CA 1
ATOM 2303 C C . GLU A 1 293 ? -15.325 -6.570 13.231 1.00 96.06 293 GLU A C 1
ATOM 2305 O O . GLU A 1 293 ? -15.276 -7.194 14.294 1.00 96.06 293 GLU A O 1
ATOM 2310 N N . THR A 1 294 ? -15.304 -5.237 13.210 1.00 93.88 294 THR A N 1
ATOM 2311 C CA . THR A 1 294 ? -15.062 -4.412 14.400 1.00 93.88 294 THR A CA 1
ATOM 2312 C C . THR A 1 294 ? -16.305 -4.249 15.283 1.00 93.88 294 THR A C 1
ATOM 2314 O O . THR A 1 294 ? -16.205 -4.359 16.512 1.00 93.88 294 THR A O 1
ATOM 2317 N N . LEU A 1 295 ? -17.465 -3.960 14.679 1.00 94.12 295 LEU A N 1
ATOM 2318 C CA . LEU A 1 295 ? -18.717 -3.593 15.360 1.00 94.12 295 LEU A CA 1
ATOM 2319 C C . LEU A 1 295 ? -19.888 -4.543 15.061 1.00 94.12 295 LEU A C 1
ATOM 2321 O O . LEU A 1 295 ? -20.905 -4.491 15.752 1.00 94.12 295 LEU A O 1
ATOM 2325 N N . GLY A 1 296 ? -19.789 -5.397 14.037 1.00 93.69 296 GLY A N 1
ATOM 2326 C CA . GLY A 1 296 ? -20.909 -6.220 13.560 1.00 93.69 296 GLY A CA 1
ATOM 2327 C C . GLY A 1 296 ? -21.932 -5.462 12.704 1.00 93.69 296 GLY A C 1
ATOM 2328 O O . GLY A 1 296 ? -22.945 -6.037 12.307 1.00 93.69 296 GLY A O 1
ATOM 2329 N N . THR A 1 297 ? -21.685 -4.184 12.415 1.00 92.81 297 THR A N 1
ATOM 2330 C CA . THR A 1 297 ? -22.539 -3.303 11.605 1.00 92.81 297 THR A CA 1
ATOM 2331 C C . THR A 1 297 ? -21.680 -2.420 10.713 1.00 92.81 297 THR A C 1
ATOM 2333 O O . THR A 1 297 ? -20.566 -2.082 11.097 1.00 92.81 297 THR A O 1
ATOM 2336 N N . SER A 1 298 ? -22.218 -1.997 9.568 1.00 93.38 298 SER A N 1
ATOM 2337 C CA . SER A 1 298 ? -21.484 -1.212 8.573 1.00 93.38 298 SER A CA 1
ATOM 2338 C C . SER A 1 298 ? -22.083 0.183 8.354 1.00 93.38 298 SER A C 1
ATOM 2340 O O . SER A 1 298 ? -23.312 0.298 8.291 1.00 93.38 298 SER A O 1
ATOM 2342 N N . PRO A 1 299 ? -21.247 1.232 8.195 1.00 91.88 299 PRO A N 1
ATOM 2343 C CA . PRO A 1 299 ? -21.681 2.555 7.736 1.00 91.88 299 PRO A CA 1
ATOM 2344 C C . PRO A 1 299 ? -21.948 2.591 6.220 1.00 91.88 299 PRO A C 1
ATOM 2346 O O . PRO A 1 299 ? -22.422 3.595 5.684 1.00 91.88 299 PRO A O 1
ATOM 2349 N N . VAL A 1 300 ? -21.602 1.522 5.496 1.00 92.00 300 VAL A N 1
ATOM 2350 C CA . VAL A 1 300 ? -21.780 1.419 4.052 1.00 92.00 300 VAL A CA 1
ATOM 2351 C C . VAL A 1 300 ? -23.091 0.707 3.759 1.00 92.00 300 VAL A C 1
ATOM 2353 O O . VAL A 1 300 ? -23.329 -0.424 4.174 1.00 92.00 300 VAL A O 1
ATOM 2356 N N . TRP A 1 301 ? -23.952 1.374 2.997 1.00 85.88 301 TRP A N 1
ATOM 2357 C CA . TRP A 1 301 ? -25.154 0.773 2.445 1.00 85.88 301 TRP A CA 1
ATOM 2358 C C . TRP A 1 301 ? -24.949 0.471 0.959 1.00 85.88 301 TRP A C 1
ATOM 2360 O O . TRP A 1 301 ? -24.609 1.366 0.177 1.00 85.88 301 TRP A O 1
ATOM 2370 N N . TRP A 1 302 ? -25.163 -0.791 0.584 1.00 87.50 302 TRP A N 1
ATOM 2371 C CA . TRP A 1 302 ? -25.106 -1.264 -0.798 1.00 87.50 302 TRP A CA 1
ATOM 2372 C C . TRP A 1 302 ? -26.519 -1.289 -1.413 1.00 87.50 302 TRP A C 1
ATOM 2374 O O . TRP A 1 302 ? -27.437 -1.800 -0.764 1.00 87.50 302 TRP A O 1
ATOM 2384 N N . PRO A 1 303 ? -26.710 -0.749 -2.631 1.00 68.31 303 PRO A N 1
ATOM 2385 C CA . PRO A 1 303 ? -27.988 -0.793 -3.344 1.00 68.31 303 PRO A CA 1
ATOM 2386 C C . PRO A 1 303 ? -28.369 -2.188 -3.862 1.00 68.31 303 PRO A C 1
ATOM 2388 O O . PRO A 1 303 ? -27.464 -3.019 -4.105 1.00 68.31 303 PRO A O 1
#

Foldseek 3Di:
DDDDPPPPPPDPQVVLLVLLVVLCVVQVQDWDCPPPAWIWGDLPPFWIWIWGQDPVHNQKIKIKTWTDWFAFPVCVVVLLVLLQVCLVPDFFFNWFWDPPDPGTITIMGMDMAGNDPPQDSLNSSLVSVVHSVVSLVSSQVVCVSVVVTGDHDDDDGDDDFDDDADDQVNLVVLCVVLPFDDWDDDPRAWIWGDDQNKIWTWDADDLGKIKIKIKDFLQAFCVCQVVLSVLQSVLCVVDRQKHWHWDDDPGGIMIMIIGIHRQSHHADSSRSSCSVVVGVVSNLVSQQSSCCVPPVDGSHDDD

Sequence (303 aa):
MTDSSDPFAPEPSSNVLTRMRLAADHHRIEYIDGGNGQLILPHFPAGETRAFLDPENPHFLRFYTIHRGVLGFSDLPALNDFVNDWNFNC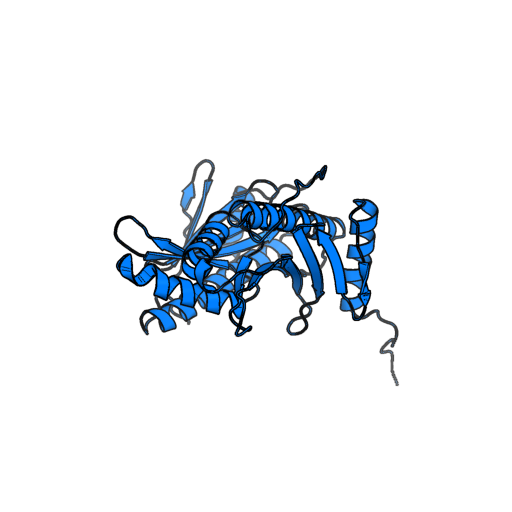LSPTAILDYSSPDEVTVCGRTTVPLQPELSDAQLSGALLSSVTNADTFLEQLALKFPETLTATKPNWDIDTHEEELTPERIAEFLPSIGIEKLHLSDEGPIYAWVNDVFFSFYVENGPTLNIKGHWQPELPPQDFTRVFLICNDWNRTHHAGTAYCSPDEDEVQVKIDYPVNAVAGLSDTQLRVALGLGMKTILHGIDDIALETLGTSPVWWP

pLDDT: mean 85.21, std 14.28, range [34.28, 97.44]